Protein AF-A0A813LNH3-F1 (afdb_monomer)

Solvent-accessible surface area (backbone atoms only — not comparable to full-atom values): 14242 Å² total; per-residue (Å²): 128,56,81,47,71,41,70,44,79,49,72,53,50,70,28,54,19,60,65,43,55,64,86,45,55,93,76,47,66,46,52,70,44,72,44,100,43,76,93,40,34,38,32,28,58,31,80,59,92,86,53,62,75,86,61,50,21,37,84,95,58,36,65,72,43,57,71,68,48,51,72,63,52,46,51,40,28,44,55,35,72,68,46,65,75,38,45,47,67,23,64,50,76,78,38,84,87,67,64,58,32,30,30,33,37,52,48,78,81,52,60,60,78,27,35,51,30,43,39,37,42,64,75,43,70,77,38,85,68,41,52,62,52,52,51,51,52,25,59,75,38,69,28,44,75,38,42,30,69,56,42,40,55,49,38,70,68,37,44,52,59,63,69,31,72,64,49,50,47,54,49,51,48,49,36,51,72,70,46,74,59,52,71,71,89,49,58,90,66,34,11,71,80,68,74,84,35,48,33,36,73,53,58,47,99,85,68,44,64,51,57,30,28,34,68,22,50,72,71,73,69,51,74,42,100,57,48,76,66,66,53,61,91,22,32,45,94,64,30,24,91,84,39,72,53,42,69,51,84,129

Foldseek 3Di:
DPPQQDWDKDFDQLLQALQRQPVVCVVPRKDFDWPPQLQQKWKAQADCPPPDPVRIDRPVRCVSSVVPDDPVRNVSSVCQVVDQFANDGGDNVSDPPGHTMMMIGHGDDDLLPTTAEIEAEPVLVVVPCSVVVVVVVCVVSVHHYDYSVRSVVVRRPDGVCVCDPVVVVVVVVCCVVVCVVVQPPADPQAASLPPRAGFPAFADPVRHGGRHQAPCSVVVNDDDPCRNVQDNCQDDVQHDNVSPNDGDDD

Secondary structure (DSSP, 8-state):
--TTTSPEEEE--TT--TT--TT-GGG-S-EEEE-S-GGGEEEESS-GGG--GGG-B-GGG-HHHHTTS-HHHHHHHHHHHT--SS-PPP-TTS-TTPPP-EEEE-S---HHHHEEEEEE-GGGGSSTTHHHHHHHHHHHHT-EEEEHHHHHHHHHH--GGGSSHHHHHHHHHHHHHTTTTS---PPTTB-TTS-SSBPPSSB-TTSPBPSSSSHHHHHTS---TTTT---GGG-STTB-TTS--PBPP-

Organism: P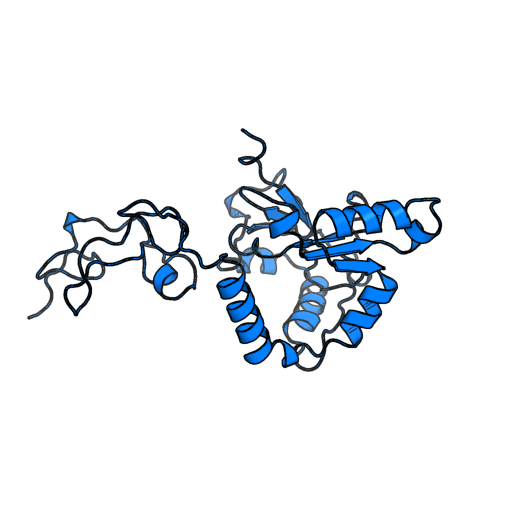olarella glacialis (NCBI:txid89957)

Mean predicted aligned error: 10.81 Å

Radius of gyration: 22.12 Å; Cα contacts (8 Å, |Δi|>4): 362; chains: 1; bounding box: 64×41×49 Å

Nearest PDB structures (foldseek):
  7dn8-assembly4_G  TM=6.823E-01  e=5.072E-05  Salmonella enterica subsp. enterica serovar Typhimurium str. LT2
  7dn9-assembly4_G  TM=6.818E-01  e=4.764E-05  Salmonella enterica subsp. enterica serovar Typhimurium str. LT2
  8y9b-assembly1_A  TM=6.181E-01  e=6.629E+00  synthetic construct

InterPro domains:
  IPR022074 Protein of unknown function DUF3626 [PF12294] (4-149)

pLDDT: mean 87.01, std 11.87, range [44.91, 98.19]

Sequence (250 aa):
AEPSEKCKYGVLNVMNDHRGVVKCKQYGESYLVVKDARLRCTFSPEDSANLKAERLAVLDFYAHVLNEYSDSELKETLKVAISKDAALLGDSASVGNMKYKETQIHGDVCFKTHVERLVAHTKHRETSGMEARLRALAAKHGWSFSWMDEEQERMKKEEMHKLGAEAWEERLARLQESGAGEACDVPEGFCKQGCSRRVAPGSTRRGRPFATCCRGCVMGFGHDLRCGQIDESKVGPGLCKNGCGKANAK

Structure (mmCIF, N/CA/C/O backbone):
data_AF-A0A813LNH3-F1
#
_entry.id   AF-A0A813LNH3-F1
#
loop_
_atom_site.group_PDB
_atom_site.id
_atom_site.type_symbol
_atom_site.label_atom_id
_atom_site.label_alt_id
_atom_site.label_comp_id
_atom_site.label_asym_id
_atom_site.label_entity_id
_atom_site.label_seq_id
_atom_site.pdbx_PDB_ins_code
_atom_site.Cartn_x
_atom_site.Cartn_y
_atom_site.Cartn_z
_atom_site.occupancy
_atom_site.B_iso_or_equiv
_atom_site.auth_seq_id
_atom_site.auth_comp_id
_atom_site.auth_asym_id
_atom_site.auth_atom_id
_atom_site.pdbx_PDB_model_num
ATOM 1 N N . ALA A 1 1 ? 6.256 -19.095 15.861 1.00 73.19 1 ALA A N 1
ATOM 2 C CA . ALA A 1 1 ? 5.409 -18.386 14.896 1.00 73.19 1 ALA A CA 1
ATOM 3 C C . ALA A 1 1 ? 5.643 -18.991 13.526 1.00 73.19 1 ALA A C 1
ATOM 5 O O . ALA A 1 1 ? 6.771 -18.915 13.028 1.00 73.19 1 ALA A O 1
ATOM 6 N N . GLU A 1 2 ? 4.614 -19.616 12.968 1.00 84.19 2 GLU A N 1
ATOM 7 C CA . GLU A 1 2 ? 4.600 -20.106 11.591 1.00 84.19 2 GLU A CA 1
ATOM 8 C C . GLU A 1 2 ? 4.815 -18.945 10.603 1.00 84.19 2 GLU A C 1
ATOM 10 O O . GLU A 1 2 ? 4.549 -17.784 10.937 1.00 84.19 2 GLU A O 1
ATOM 15 N N . PRO A 1 3 ? 5.299 -19.197 9.373 1.00 80.75 3 PRO A N 1
ATOM 16 C CA . PRO A 1 3 ? 5.473 -18.141 8.371 1.00 80.75 3 PRO A CA 1
ATOM 17 C C . PRO A 1 3 ? 4.198 -17.323 8.103 1.00 80.75 3 PRO A C 1
ATOM 19 O O . PRO A 1 3 ? 4.275 -16.129 7.808 1.00 80.75 3 PRO A O 1
ATOM 22 N N . SER A 1 4 ? 3.025 -17.945 8.229 1.00 82.25 4 SER A N 1
ATOM 23 C CA . SER A 1 4 ? 1.706 -17.309 8.122 1.00 82.25 4 SER A CA 1
ATOM 24 C C . SER A 1 4 ? 1.433 -16.309 9.253 1.00 82.25 4 SER A C 1
ATOM 26 O O . SER A 1 4 ? 0.882 -15.238 9.005 1.00 82.25 4 SER A O 1
ATOM 28 N N . GLU A 1 5 ? 1.899 -16.607 10.467 1.00 85.00 5 GLU A N 1
ATOM 29 C CA . GLU A 1 5 ? 1.711 -15.796 11.680 1.00 85.00 5 GLU A CA 1
ATOM 30 C C . GLU A 1 5 ? 2.672 -14.606 11.763 1.00 85.00 5 GLU A C 1
ATOM 32 O O . GLU A 1 5 ? 2.411 -13.631 12.467 1.00 85.00 5 GLU A O 1
ATOM 37 N N . LYS A 1 6 ? 3.801 -14.666 11.049 1.00 91.69 6 LYS A N 1
ATOM 38 C CA . LYS A 1 6 ? 4.758 -13.558 10.989 1.00 91.69 6 LYS A CA 1
ATOM 39 C C . LYS A 1 6 ? 4.236 -12.448 10.084 1.00 91.69 6 LYS A C 1
ATOM 41 O O . LYS A 1 6 ? 3.732 -12.714 8.991 1.00 91.69 6 LYS A O 1
ATOM 46 N N . CYS A 1 7 ? 4.419 -11.205 10.515 1.00 93.69 7 CYS A N 1
ATOM 47 C CA . CYS A 1 7 ? 4.145 -10.028 9.703 1.00 93.69 7 CYS A CA 1
ATOM 48 C C . CYS A 1 7 ? 5.076 -9.969 8.479 1.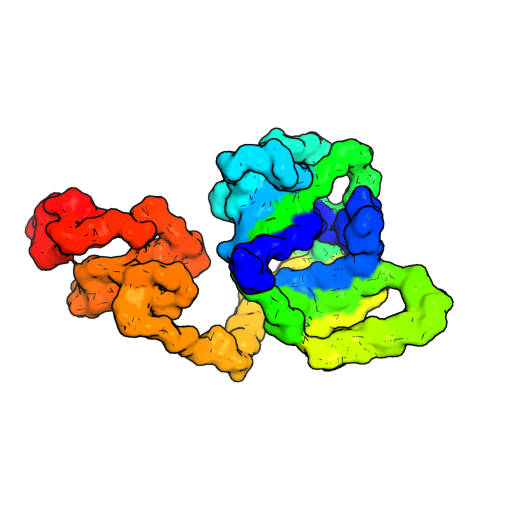00 93.69 7 CYS A C 1
ATOM 50 O O . CYS A 1 7 ? 6.242 -10.368 8.555 1.00 93.69 7 CYS A O 1
ATOM 52 N N . LYS A 1 8 ? 4.552 -9.491 7.344 1.00 95.62 8 LYS A N 1
ATOM 53 C CA . LYS A 1 8 ? 5.328 -9.243 6.123 1.00 95.62 8 LYS A CA 1
ATOM 54 C C . LYS A 1 8 ? 5.546 -7.742 6.021 1.00 95.62 8 LYS A C 1
ATOM 56 O O . LYS A 1 8 ? 4.584 -6.978 6.019 1.00 95.62 8 LYS A O 1
ATOM 61 N N . TYR A 1 9 ? 6.802 -7.341 5.929 1.00 95.69 9 TYR A N 1
ATOM 62 C CA . TYR A 1 9 ? 7.199 -5.942 5.945 1.00 95.69 9 TYR A CA 1
ATOM 63 C C . TYR A 1 9 ? 7.437 -5.435 4.529 1.00 95.69 9 TYR A C 1
ATOM 65 O O . TYR A 1 9 ? 7.944 -6.157 3.667 1.00 95.69 9 TYR A O 1
ATOM 73 N N . GLY A 1 10 ? 7.080 -4.181 4.298 1.00 95.38 10 GLY A N 1
ATOM 74 C CA . GLY A 1 10 ? 7.332 -3.481 3.053 1.00 95.38 10 GLY A CA 1
ATOM 75 C C . GLY A 1 10 ? 7.283 -1.977 3.253 1.00 95.38 10 GLY A C 1
ATOM 76 O O . GLY A 1 10 ? 7.081 -1.479 4.360 1.00 95.38 10 GLY A O 1
ATOM 77 N N . VAL A 1 11 ? 7.450 -1.245 2.159 1.00 95.94 11 VAL A N 1
ATOM 78 C CA . VAL A 1 11 ? 7.377 0.214 2.158 1.00 95.94 11 VAL A CA 1
ATOM 79 C C . VAL A 1 11 ? 6.142 0.657 1.383 1.00 95.94 11 VAL A C 1
ATOM 81 O O . VAL A 1 11 ? 5.909 0.206 0.262 1.00 95.94 11 VAL A O 1
ATOM 84 N N . LEU A 1 12 ? 5.360 1.557 1.975 1.00 95.50 12 LEU A N 1
ATOM 85 C CA . LEU A 1 12 ? 4.211 2.179 1.337 1.00 95.50 12 LEU A CA 1
ATOM 86 C C . LEU A 1 12 ? 4.668 3.259 0.354 1.00 95.50 12 LEU A C 1
ATOM 88 O O . LEU A 1 12 ? 5.268 4.260 0.748 1.00 95.50 12 LEU A O 1
ATOM 92 N N . ASN A 1 13 ? 4.308 3.105 -0.917 1.00 95.38 13 ASN A N 1
ATOM 93 C CA . ASN A 1 13 ? 4.486 4.147 -1.926 1.00 95.38 13 ASN A CA 1
ATOM 94 C C . ASN A 1 13 ? 3.376 5.211 -1.825 1.00 95.38 13 ASN A C 1
ATOM 96 O O . ASN A 1 13 ? 2.491 5.289 -2.674 1.00 95.38 13 ASN A O 1
ATOM 100 N N . VAL A 1 14 ? 3.407 6.018 -0.760 1.00 93.81 14 VAL A N 1
ATOM 101 C CA . VAL A 1 14 ? 2.375 7.037 -0.466 1.00 93.81 14 VAL A CA 1
ATOM 102 C C . VAL A 1 14 ? 2.262 8.135 -1.525 1.00 93.81 14 VAL A C 1
ATOM 104 O O . VAL A 1 14 ? 1.216 8.762 -1.643 1.00 93.81 14 VAL A O 1
ATOM 107 N N . MET A 1 15 ? 3.321 8.350 -2.305 1.00 93.94 15 MET A N 1
ATOM 108 C CA . MET A 1 15 ? 3.386 9.366 -3.359 1.00 93.94 15 MET A CA 1
ATOM 109 C C . MET A 1 15 ? 3.023 8.811 -4.738 1.00 93.94 15 MET A C 1
ATOM 111 O O . MET A 1 15 ? 3.115 9.542 -5.717 1.00 93.94 15 MET A O 1
ATOM 115 N N . ASN A 1 16 ? 2.642 7.531 -4.845 1.00 93.38 16 ASN A N 1
ATOM 116 C CA . ASN A 1 16 ? 2.322 6.903 -6.128 1.00 93.38 16 ASN A CA 1
ATOM 117 C C . ASN A 1 16 ? 3.391 7.193 -7.206 1.00 93.38 16 ASN A C 1
ATOM 119 O O . ASN A 1 16 ? 3.085 7.487 -8.360 1.00 93.38 16 ASN A O 1
ATOM 123 N N . ASP A 1 17 ? 4.663 7.197 -6.804 1.00 95.00 17 ASP A N 1
ATOM 124 C CA . ASP A 1 17 ? 5.776 7.438 -7.714 1.00 95.00 17 ASP A CA 1
ATOM 125 C C . ASP A 1 17 ? 6.002 6.153 -8.512 1.00 95.00 17 ASP A C 1
ATOM 127 O O . ASP A 1 17 ? 6.146 5.075 -7.934 1.00 95.00 17 ASP A O 1
ATOM 131 N N . HIS A 1 18 ? 6.033 6.247 -9.840 1.00 95.06 18 HIS A N 1
ATOM 132 C CA . HIS A 1 18 ? 6.277 5.108 -10.730 1.00 95.06 18 HIS A CA 1
ATOM 133 C C . HIS A 1 18 ? 7.571 4.340 -10.404 1.00 95.06 18 HIS A C 1
ATOM 135 O O . HIS A 1 18 ? 7.675 3.156 -10.730 1.00 95.06 18 HIS A O 1
ATOM 141 N N . ARG A 1 19 ? 8.539 4.980 -9.730 1.00 95.44 19 ARG A N 1
ATOM 142 C CA . ARG A 1 19 ? 9.802 4.367 -9.283 1.00 95.44 19 ARG A CA 1
ATOM 143 C C . ARG A 1 19 ? 9.696 3.639 -7.942 1.00 95.44 19 ARG A C 1
ATOM 145 O O . ARG A 1 19 ? 10.691 3.107 -7.456 1.00 95.44 19 ARG A O 1
ATOM 152 N N . GLY A 1 20 ? 8.520 3.634 -7.319 1.00 94.69 20 GLY A N 1
ATOM 153 C CA . GLY A 1 20 ? 8.357 3.233 -5.928 1.00 94.69 20 GLY A CA 1
ATOM 154 C C . GLY A 1 20 ? 8.905 4.301 -4.980 1.00 94.69 20 GLY A C 1
ATOM 155 O O . GLY A 1 20 ? 8.827 5.495 -5.251 1.00 94.69 20 GLY A O 1
ATOM 156 N N . VAL A 1 21 ? 9.485 3.881 -3.855 1.00 94.38 21 VAL A N 1
ATOM 157 C CA . VAL A 1 21 ? 10.058 4.807 -2.868 1.00 94.38 21 VAL A CA 1
ATOM 158 C C . VAL A 1 21 ? 11.564 4.916 -3.085 1.00 94.38 21 VAL A C 1
ATOM 160 O O . VAL A 1 21 ? 12.331 4.088 -2.598 1.00 94.38 21 VAL A O 1
ATOM 163 N N . VAL A 1 22 ? 12.008 5.953 -3.804 1.00 93.56 22 VAL A N 1
ATOM 164 C CA . VAL A 1 22 ? 13.400 6.095 -4.292 1.00 93.56 22 VAL A CA 1
ATOM 165 C C . VAL A 1 22 ? 14.452 6.059 -3.173 1.00 93.56 22 VAL A C 1
ATOM 167 O O . VAL A 1 22 ? 15.596 5.655 -3.392 1.00 93.56 22 VAL A O 1
ATOM 170 N N . LYS A 1 23 ? 14.083 6.462 -1.953 1.00 90.69 23 LYS A N 1
ATOM 171 C CA . LYS A 1 23 ? 14.970 6.455 -0.777 1.00 90.69 23 LYS A CA 1
ATOM 172 C C . LYS A 1 23 ? 15.167 5.062 -0.164 1.00 90.69 23 LYS A C 1
ATOM 174 O O . LYS A 1 23 ? 16.064 4.890 0.652 1.00 90.69 23 LYS A O 1
ATOM 179 N N . CYS A 1 24 ? 14.386 4.066 -0.576 1.00 91.44 24 CYS A N 1
ATOM 180 C CA . CYS A 1 24 ? 14.368 2.717 -0.005 1.00 91.44 24 CYS A CA 1
ATOM 181 C C . CYS A 1 24 ? 15.199 1.708 -0.801 1.00 91.44 24 CYS A C 1
ATOM 183 O O . CYS A 1 24 ? 14.816 0.546 -0.928 1.00 91.44 24 CYS A O 1
ATOM 185 N N . LYS A 1 25 ? 16.352 2.135 -1.328 1.00 89.12 25 LYS A N 1
ATOM 186 C CA . LYS A 1 25 ? 17.194 1.313 -2.215 1.00 89.12 25 LYS A CA 1
ATOM 187 C C . LYS A 1 25 ? 17.645 -0.008 -1.589 1.00 89.12 25 LYS A C 1
ATOM 189 O O . LYS A 1 25 ? 17.912 -0.954 -2.322 1.00 89.12 25 LYS A O 1
ATOM 194 N N . GLN A 1 26 ? 17.699 -0.096 -0.258 1.00 91.00 26 GLN A N 1
ATOM 195 C CA . GLN A 1 26 ? 18.023 -1.326 0.467 1.00 91.00 26 GLN A CA 1
ATOM 196 C C . GLN A 1 26 ? 17.035 -2.474 0.201 1.00 91.00 26 GLN A C 1
ATOM 198 O O . GLN A 1 26 ? 17.416 -3.634 0.313 1.00 91.00 26 GLN A O 1
ATOM 203 N N . TYR A 1 27 ? 15.793 -2.165 -0.187 1.00 91.31 27 TYR A N 1
ATOM 204 C CA . TYR A 1 27 ? 14.784 -3.160 -0.570 1.00 91.31 27 TYR A CA 1
ATOM 205 C C . TYR A 1 27 ? 14.828 -3.513 -2.067 1.00 91.31 27 TYR A C 1
ATOM 207 O O . TYR A 1 27 ? 14.138 -4.431 -2.507 1.00 91.31 27 TYR A O 1
ATOM 215 N N . GLY A 1 28 ? 15.655 -2.811 -2.845 1.00 94.12 28 GLY A N 1
ATOM 216 C CA . GLY A 1 28 ? 15.712 -2.902 -4.299 1.00 94.12 28 GLY A CA 1
ATOM 217 C C . GLY A 1 28 ? 14.932 -1.789 -5.001 1.00 94.12 28 GLY A C 1
ATOM 218 O O . GLY A 1 28 ? 14.296 -0.945 -4.380 1.00 94.12 28 GLY A O 1
ATOM 219 N N . GLU A 1 29 ? 15.027 -1.778 -6.330 1.00 94.75 29 GLU A N 1
ATOM 220 C CA . GLU A 1 29 ? 14.398 -0.763 -7.193 1.00 94.75 29 GLU A CA 1
ATOM 221 C C . GLU A 1 29 ? 13.153 -1.292 -7.918 1.00 94.75 29 GLU A C 1
ATOM 223 O O . GLU A 1 29 ? 12.433 -0.533 -8.550 1.00 94.75 29 GLU A O 1
ATOM 228 N N . SER A 1 30 ? 12.905 -2.600 -7.856 1.00 96.88 30 SER A N 1
ATOM 229 C CA . SER A 1 30 ? 11.682 -3.213 -8.382 1.00 96.88 30 SER A CA 1
ATOM 230 C C . SER A 1 30 ? 10.680 -3.386 -7.247 1.00 96.88 30 SER A C 1
ATOM 232 O O . SER A 1 30 ? 11.081 -3.588 -6.101 1.00 96.88 30 SER A O 1
ATOM 234 N N . TYR A 1 31 ? 9.386 -3.346 -7.550 1.00 97.56 31 TYR A N 1
ATOM 235 C CA . TYR A 1 31 ? 8.339 -3.466 -6.538 1.00 97.56 31 TYR A CA 1
ATOM 236 C C . TYR A 1 31 ? 7.141 -4.274 -7.036 1.00 97.56 31 TYR A C 1
ATOM 238 O O . TYR A 1 31 ? 6.971 -4.528 -8.230 1.00 97.56 31 TYR A O 1
ATOM 246 N N . LEU A 1 32 ? 6.310 -4.701 -6.087 1.00 97.50 32 LEU A N 1
ATOM 247 C CA . LEU A 1 32 ? 5.054 -5.392 -6.348 1.00 97.50 32 LEU A CA 1
ATOM 248 C C . LEU A 1 32 ? 3.881 -4.466 -6.035 1.00 97.50 32 LEU A C 1
ATOM 250 O O . LEU A 1 32 ? 3.891 -3.772 -5.017 1.00 97.50 32 LEU A O 1
ATOM 254 N N . VAL A 1 33 ? 2.847 -4.508 -6.870 1.00 96.38 33 VAL A N 1
ATOM 255 C CA . VAL A 1 33 ? 1.536 -3.942 -6.541 1.00 96.38 33 VAL A CA 1
ATOM 256 C C . VAL A 1 33 ? 0.713 -5.045 -5.889 1.00 96.38 33 VAL A C 1
ATOM 258 O O . VAL A 1 33 ? 0.448 -6.085 -6.500 1.00 96.38 33 VAL A O 1
ATOM 261 N N . VAL A 1 34 ? 0.345 -4.830 -4.628 1.00 95.50 34 VAL A N 1
ATOM 262 C CA . VAL A 1 34 ? -0.390 -5.798 -3.809 1.00 95.50 34 VAL A CA 1
ATOM 263 C C . VAL A 1 34 ? -1.850 -5.366 -3.695 1.00 95.50 34 VAL A C 1
ATOM 265 O O . VAL A 1 34 ? -2.140 -4.227 -3.331 1.00 95.50 34 VAL A O 1
ATOM 268 N N . LYS A 1 35 ? -2.772 -6.292 -3.961 1.00 93.06 35 LYS A N 1
ATOM 269 C CA . LYS A 1 35 ? -4.222 -6.129 -3.812 1.00 93.06 35 LYS A CA 1
ATOM 270 C C . LYS A 1 35 ? -4.760 -6.969 -2.655 1.00 93.06 35 LYS A C 1
ATOM 272 O O . LYS A 1 35 ? -4.102 -7.882 -2.163 1.00 93.06 35 LYS A O 1
ATOM 277 N N . ASP A 1 36 ? -5.956 -6.612 -2.193 1.00 89.69 36 ASP A N 1
ATOM 278 C CA . ASP A 1 36 ? -6.716 -7.340 -1.164 1.00 89.69 36 ASP A CA 1
ATOM 279 C C . ASP A 1 36 ? -5.940 -7.564 0.159 1.00 89.69 36 ASP A C 1
ATOM 281 O O . ASP A 1 36 ? -6.182 -8.491 0.935 1.00 89.69 36 ASP A O 1
ATOM 285 N N . ALA A 1 37 ? -4.996 -6.662 0.444 1.00 90.56 37 ALA A N 1
ATOM 286 C CA . ALA A 1 37 ? -4.230 -6.611 1.689 1.00 90.56 37 ALA A CA 1
ATOM 287 C C . ALA A 1 37 ? -4.613 -5.413 2.573 1.00 90.56 37 ALA A C 1
ATOM 289 O O . ALA A 1 37 ? -4.340 -5.429 3.766 1.00 90.56 37 ALA A O 1
ATOM 290 N N . ARG A 1 38 ? -5.297 -4.402 2.013 1.00 88.38 38 ARG A N 1
ATOM 291 C CA . ARG A 1 38 ? -5.574 -3.095 2.640 1.00 88.38 38 ARG A CA 1
ATOM 292 C C . ARG A 1 38 ? -6.079 -3.185 4.087 1.00 88.38 38 ARG A C 1
ATOM 294 O O . ARG A 1 38 ? -5.589 -2.464 4.947 1.00 88.38 38 ARG A O 1
ATOM 301 N N . LEU A 1 39 ? -7.058 -4.053 4.349 1.00 90.12 39 LEU A N 1
ATOM 302 C CA . LEU A 1 39 ? -7.692 -4.201 5.670 1.00 90.12 39 LEU A CA 1
ATOM 303 C C . LEU A 1 39 ? -6.882 -5.062 6.652 1.00 90.12 39 LEU A C 1
ATOM 305 O O . LEU A 1 39 ? -7.250 -5.183 7.815 1.00 90.12 39 LEU A O 1
ATOM 309 N N . ARG A 1 40 ? -5.786 -5.662 6.184 1.00 92.81 40 ARG A N 1
ATOM 310 C CA . ARG A 1 40 ? -4.843 -6.468 6.969 1.00 92.81 40 ARG A CA 1
ATOM 311 C C . ARG A 1 40 ? -3.509 -5.754 7.149 1.00 92.81 40 ARG A C 1
ATOM 313 O O . ARG A 1 40 ? -2.528 -6.401 7.503 1.00 92.81 40 ARG A O 1
ATOM 320 N N . CYS A 1 41 ? -3.458 -4.455 6.867 1.00 95.88 41 CYS A N 1
ATOM 321 C CA . CYS A 1 41 ? -2.246 -3.672 6.995 1.00 95.88 41 CYS A CA 1
ATOM 322 C C . CYS A 1 41 ? -2.242 -2.847 8.280 1.00 95.88 41 CYS A C 1
ATOM 324 O O . CYS A 1 41 ? -3.214 -2.149 8.579 1.00 95.88 41 CYS A O 1
ATOM 326 N N . THR A 1 42 ? -1.112 -2.871 8.982 1.00 97.19 42 THR A N 1
ATOM 327 C CA . THR A 1 42 ? -0.713 -1.786 9.883 1.00 97.19 42 THR A CA 1
ATOM 328 C C . THR A 1 42 ? 0.408 -0.977 9.250 1.00 97.19 42 THR A C 1
ATOM 330 O O . THR A 1 42 ? 1.057 -1.412 8.297 1.00 97.19 42 THR A O 1
ATOM 333 N N . PHE A 1 43 ? 0.614 0.231 9.752 1.00 97.62 43 PHE A N 1
ATOM 334 C CA . PHE A 1 43 ? 1.549 1.180 9.175 1.00 97.62 43 PHE A CA 1
ATOM 335 C C . PHE A 1 43 ? 2.289 1.936 10.260 1.00 97.62 43 PHE A C 1
ATOM 337 O O . PHE A 1 43 ? 1.731 2.199 11.327 1.00 97.62 43 PHE A O 1
ATOM 344 N N . SER A 1 44 ? 3.511 2.344 9.952 1.00 97.19 44 SER A N 1
ATOM 345 C CA . SER A 1 44 ? 4.294 3.236 10.797 1.00 97.19 44 SER A CA 1
ATOM 346 C C . SER A 1 44 ? 4.942 4.351 9.974 1.00 97.19 44 SER A C 1
ATOM 348 O O . SER A 1 44 ? 5.172 4.201 8.770 1.00 97.19 44 SER A O 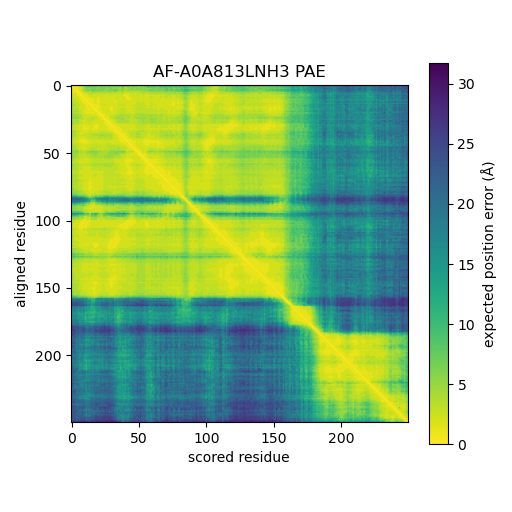1
ATOM 350 N N . PRO A 1 45 ? 5.239 5.494 10.612 1.00 94.88 45 PRO A N 1
ATOM 351 C CA . PRO A 1 45 ? 5.843 6.656 9.954 1.00 94.88 45 PRO A CA 1
ATOM 352 C C . PRO A 1 45 ? 7.314 6.426 9.562 1.00 94.88 45 PRO A C 1
ATOM 354 O O . PRO A 1 45 ? 7.891 7.246 8.842 1.00 94.88 45 PRO A O 1
ATOM 357 N N . GLU A 1 46 ? 7.904 5.340 10.064 1.00 93.56 46 GLU A N 1
ATOM 358 C CA . GLU A 1 46 ? 9.293 4.913 9.916 1.00 93.56 46 GLU A CA 1
ATOM 359 C C . GLU A 1 46 ? 9.429 3.406 10.208 1.00 93.56 46 GLU A C 1
ATOM 361 O O . GLU A 1 46 ? 8.420 2.720 10.405 1.00 93.56 46 GLU A O 1
ATOM 366 N N . ASP A 1 47 ? 10.670 2.914 10.259 1.00 93.38 47 ASP A N 1
ATOM 367 C CA . ASP A 1 47 ? 11.023 1.565 10.718 1.00 93.38 47 ASP A CA 1
ATOM 368 C C . ASP A 1 47 ? 10.375 1.245 12.072 1.00 93.38 47 ASP A C 1
ATOM 370 O O . ASP A 1 47 ? 10.588 1.955 13.061 1.00 93.38 47 ASP A O 1
ATOM 374 N N . SER A 1 48 ? 9.593 0.170 12.126 1.00 94.06 48 SER A N 1
ATOM 375 C CA . SER A 1 48 ? 8.877 -0.210 13.343 1.00 94.06 48 SER A CA 1
ATOM 376 C C . SER A 1 48 ? 9.717 -0.957 14.376 1.00 94.06 48 SER A C 1
ATOM 378 O O . SER A 1 48 ? 9.235 -1.137 15.496 1.00 94.06 48 SER A O 1
ATOM 380 N N . ALA A 1 49 ? 10.956 -1.357 14.059 1.00 92.25 49 ALA A N 1
ATOM 381 C CA . ALA A 1 49 ? 11.768 -2.224 14.920 1.00 92.25 49 ALA A CA 1
ATOM 382 C C . ALA A 1 49 ? 11.925 -1.715 16.367 1.00 92.25 49 ALA A C 1
ATOM 384 O O . ALA A 1 49 ? 12.009 -2.516 17.295 1.00 92.25 49 ALA A O 1
ATOM 385 N N . ASN A 1 50 ? 11.929 -0.392 16.568 1.00 89.19 50 ASN A N 1
ATOM 386 C CA . ASN A 1 50 ? 12.059 0.249 17.883 1.00 89.19 50 ASN A CA 1
ATOM 387 C C . ASN A 1 50 ? 10.834 1.093 18.276 1.00 89.19 50 ASN A C 1
ATOM 389 O O . ASN A 1 50 ? 10.899 1.901 19.207 1.00 89.19 50 ASN A O 1
ATOM 393 N N . LEU A 1 51 ? 9.717 0.945 17.561 1.00 92.00 51 LEU A N 1
ATOM 394 C CA . LEU A 1 51 ? 8.499 1.693 17.842 1.00 92.00 51 LEU A CA 1
ATOM 395 C C . LEU A 1 51 ? 7.627 0.971 18.861 1.00 92.00 51 LEU A C 1
ATOM 397 O O . LEU A 1 51 ? 7.476 -0.248 18.850 1.00 92.00 51 LEU A O 1
ATOM 401 N N . LYS A 1 52 ? 6.982 1.755 19.725 1.00 93.31 52 LYS A N 1
ATOM 402 C CA . LYS A 1 52 ? 5.914 1.235 20.576 1.00 93.31 52 LYS A CA 1
ATOM 403 C C . LYS A 1 52 ? 4.702 0.877 19.724 1.00 93.31 52 LYS A C 1
ATOM 405 O O . LYS A 1 52 ? 4.392 1.581 18.762 1.00 93.31 52 LYS A O 1
ATOM 410 N N . ALA A 1 53 ? 3.977 -0.162 20.130 1.00 91.19 53 ALA A N 1
ATOM 411 C CA . ALA A 1 53 ? 2.785 -0.626 19.426 1.00 91.19 53 ALA A CA 1
ATOM 412 C C . ALA A 1 53 ? 1.721 0.475 19.259 1.00 91.19 53 ALA A C 1
ATOM 414 O O . ALA A 1 53 ? 1.043 0.501 18.237 1.00 91.19 53 ALA A O 1
ATOM 415 N N . GLU A 1 54 ? 1.621 1.429 20.197 1.00 92.50 54 GLU A N 1
ATOM 416 C CA . GLU A 1 54 ? 0.671 2.551 20.102 1.00 92.50 54 GLU A CA 1
ATOM 417 C C . GLU A 1 54 ? 0.947 3.496 18.921 1.00 92.50 54 GLU A C 1
ATOM 419 O O . GLU A 1 54 ? 0.084 4.289 18.554 1.00 92.50 54 GLU A O 1
ATOM 424 N N . ARG A 1 55 ? 2.146 3.437 18.326 1.00 94.56 55 ARG A N 1
ATOM 425 C CA . ARG A 1 55 ? 2.505 4.249 17.156 1.00 94.56 55 ARG A CA 1
ATOM 426 C C . ARG A 1 55 ? 2.115 3.607 15.833 1.00 94.56 55 ARG A C 1
ATOM 428 O O . ARG A 1 55 ? 2.159 4.280 14.806 1.00 94.56 55 ARG A O 1
ATOM 435 N N . LEU A 1 56 ? 1.722 2.336 15.838 1.00 96.38 56 LEU A N 1
ATOM 436 C CA . LEU A 1 56 ? 1.197 1.689 14.645 1.00 96.38 56 LEU A CA 1
ATOM 437 C C . LEU A 1 56 ? -0.201 2.234 14.338 1.00 96.38 56 LEU A C 1
ATOM 439 O O . LEU A 1 56 ? -1.008 2.472 15.234 1.00 96.38 56 LEU A O 1
ATOM 443 N N . ALA A 1 57 ? -0.491 2.431 13.060 1.00 96.88 57 ALA A N 1
ATOM 444 C CA . ALA A 1 57 ? -1.806 2.814 12.575 1.00 96.88 57 ALA A CA 1
ATOM 445 C C . ALA A 1 57 ? -2.444 1.701 11.756 1.00 96.88 57 ALA A C 1
ATOM 447 O O . ALA A 1 57 ? -1.763 0.927 11.088 1.00 96.88 57 ALA A O 1
ATOM 448 N N . VAL A 1 58 ? -3.770 1.706 11.727 1.00 95.75 58 VAL A N 1
ATOM 449 C CA . VAL A 1 58 ? -4.566 1.158 10.623 1.00 95.75 58 VAL A CA 1
ATOM 450 C C . VAL A 1 58 ? -5.151 2.329 9.836 1.00 95.75 58 VAL A C 1
ATOM 452 O O . VAL A 1 58 ? -5.146 3.458 10.321 1.00 95.75 58 VAL A O 1
ATOM 455 N N . LEU A 1 59 ? -5.675 2.093 8.633 1.00 90.00 59 LEU A N 1
ATOM 456 C CA . LEU A 1 59 ? -6.159 3.187 7.775 1.00 90.00 59 LEU A CA 1
ATOM 457 C C . LEU A 1 59 ? -7.269 4.033 8.409 1.00 90.00 59 LEU A C 1
ATOM 459 O O . LEU A 1 59 ? -7.295 5.241 8.200 1.00 90.00 59 LEU A O 1
ATOM 463 N N . ASP A 1 60 ? -8.139 3.424 9.215 1.00 90.44 60 ASP A N 1
ATOM 464 C CA . ASP A 1 60 ? -9.226 4.138 9.898 1.00 90.44 60 ASP A CA 1
ATOM 465 C C . ASP A 1 60 ? -8.716 5.048 11.031 1.00 90.44 60 ASP A C 1
ATOM 467 O O . ASP A 1 60 ? -9.389 5.996 11.429 1.00 90.44 60 ASP A O 1
ATOM 471 N N . PHE A 1 61 ? -7.504 4.787 11.533 1.00 94.31 61 PHE A N 1
ATOM 472 C CA . PHE A 1 61 ? -6.870 5.496 12.645 1.00 94.31 61 PHE A CA 1
ATOM 473 C C . PHE A 1 61 ? -5.439 5.898 12.268 1.00 94.31 61 PHE A C 1
ATOM 475 O O . PHE A 1 61 ? -4.480 5.548 12.948 1.00 94.31 61 PHE A O 1
ATOM 482 N N . TYR A 1 62 ? -5.299 6.598 11.140 1.00 95.19 62 TYR A N 1
ATOM 483 C CA . TYR A 1 62 ? -4.003 6.931 10.532 1.00 95.19 62 TYR A CA 1
ATOM 484 C C . TYR A 1 62 ? -3.501 8.350 10.855 1.00 95.19 62 TYR A C 1
ATOM 486 O O . TYR A 1 62 ? -2.383 8.724 10.506 1.00 95.19 62 TYR A O 1
ATOM 494 N N . ALA A 1 63 ? -4.318 9.162 11.530 1.00 96.00 63 ALA A N 1
ATOM 495 C CA . ALA A 1 63 ? -4.050 10.584 11.739 1.00 96.00 63 ALA A CA 1
ATOM 496 C C . ALA A 1 63 ? -2.719 10.857 12.461 1.00 96.00 63 ALA A C 1
ATOM 498 O O . ALA A 1 63 ? -1.993 11.771 12.078 1.00 96.00 63 ALA A O 1
ATOM 499 N N . HIS A 1 64 ? -2.360 10.053 13.469 1.00 95.44 64 HIS A N 1
ATOM 500 C CA . HIS A 1 64 ? -1.099 10.236 14.192 1.00 95.44 64 HIS A CA 1
ATOM 501 C C . HIS A 1 64 ? 0.124 9.946 13.325 1.00 95.44 64 HIS A C 1
ATOM 503 O O . HIS A 1 64 ? 1.128 10.625 13.482 1.00 95.44 64 HIS A O 1
ATOM 509 N N . VAL A 1 65 ? 0.029 9.011 12.377 1.00 96.00 65 VAL A N 1
ATOM 510 C CA . VAL A 1 65 ? 1.111 8.741 11.421 1.00 96.00 65 VAL A CA 1
ATOM 511 C C . VAL A 1 65 ? 1.277 9.909 10.450 1.00 96.00 65 VAL A C 1
ATOM 513 O O . VAL A 1 65 ? 2.408 10.296 10.169 1.00 96.00 65 VAL A O 1
ATOM 516 N N . LEU A 1 66 ? 0.181 10.530 9.993 1.00 95.38 66 LEU A N 1
ATOM 517 C CA . LEU A 1 66 ? 0.244 11.731 9.140 1.00 95.38 66 LEU A CA 1
ATOM 518 C C . LEU A 1 66 ? 0.841 12.938 9.858 1.00 95.38 66 LEU A C 1
ATOM 520 O O . LEU A 1 66 ? 1.558 13.708 9.229 1.00 95.38 66 LEU A O 1
ATOM 524 N N . ASN A 1 67 ? 0.595 13.090 11.160 1.00 95.81 67 ASN A N 1
ATOM 525 C CA . ASN A 1 67 ? 1.182 14.177 11.951 1.00 95.81 67 ASN A CA 1
ATOM 526 C C . ASN A 1 67 ? 2.717 14.128 12.015 1.00 95.81 67 ASN A C 1
ATOM 528 O O . ASN A 1 67 ? 3.343 15.101 12.422 1.00 95.81 67 ASN A O 1
ATOM 532 N N . GLU A 1 68 ? 3.326 13.007 11.636 1.00 94.94 68 GLU A N 1
ATOM 533 C CA . GLU A 1 68 ? 4.779 12.841 11.610 1.00 94.94 68 GLU A CA 1
ATOM 534 C C . GLU A 1 68 ? 5.401 13.054 10.238 1.00 94.94 68 GLU A C 1
ATOM 536 O O . GLU A 1 68 ? 6.620 12.957 10.078 1.00 94.94 68 GLU A O 1
ATOM 541 N N . TYR A 1 69 ? 4.578 13.304 9.228 1.00 94.81 69 TYR A N 1
ATOM 542 C CA . TYR A 1 69 ? 5.076 13.665 7.919 1.00 94.81 69 TYR A CA 1
ATOM 543 C C . TYR A 1 69 ? 5.532 15.119 7.983 1.00 94.81 69 TYR A C 1
ATOM 545 O O . TYR A 1 69 ? 4.833 15.995 8.488 1.00 94.81 69 TYR A O 1
ATOM 553 N N . SER A 1 70 ? 6.705 15.386 7.428 1.00 94.56 70 SER A N 1
ATOM 554 C CA . SER A 1 70 ? 7.136 16.741 7.115 1.00 94.56 70 SER A CA 1
ATOM 555 C C . SER A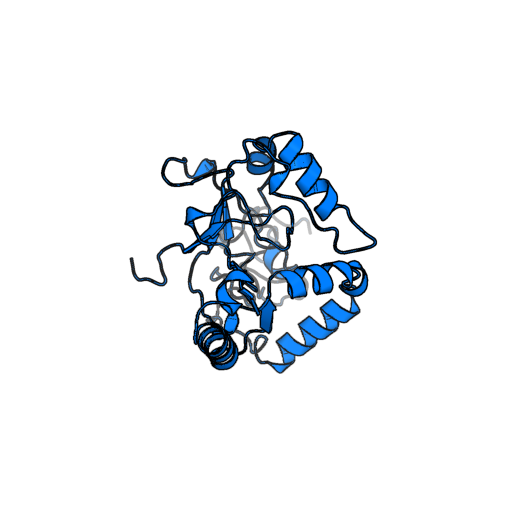 1 70 ? 6.163 17.417 6.150 1.00 94.56 70 SER A C 1
ATOM 557 O O . SER A 1 70 ? 5.499 16.763 5.341 1.00 94.56 70 SER A O 1
ATOM 559 N N . ASP A 1 71 ? 6.157 18.748 6.146 1.00 95.12 71 ASP A N 1
ATOM 560 C CA . ASP A 1 71 ? 5.358 19.534 5.203 1.00 95.12 71 ASP A CA 1
ATOM 561 C C . ASP A 1 71 ? 5.614 19.140 3.742 1.00 95.12 71 ASP A C 1
ATOM 563 O O . ASP A 1 71 ? 4.686 19.126 2.937 1.00 95.12 71 ASP A O 1
ATOM 567 N N . SER A 1 72 ? 6.858 18.804 3.382 1.00 94.56 72 SER A N 1
ATOM 568 C CA . SER A 1 72 ? 7.193 18.311 2.040 1.00 94.56 72 SER A CA 1
ATOM 569 C C . SER A 1 72 ? 6.569 16.947 1.738 1.00 94.56 72 SER A C 1
ATOM 571 O O . SER A 1 72 ? 6.024 16.764 0.652 1.00 94.56 72 SER A O 1
ATOM 573 N N . GLU A 1 73 ? 6.602 16.008 2.691 1.00 94.12 73 GLU A N 1
ATOM 574 C CA . GLU A 1 73 ? 5.968 14.691 2.535 1.00 94.12 73 GLU A CA 1
ATOM 575 C C . GLU A 1 73 ? 4.452 14.827 2.392 1.00 94.12 73 GLU A C 1
ATOM 577 O O . GLU A 1 73 ? 3.859 14.209 1.504 1.00 94.12 73 GLU A O 1
ATOM 582 N N . LEU A 1 74 ? 3.827 15.649 3.243 1.00 94.38 74 LEU A N 1
ATOM 583 C CA . LEU A 1 74 ? 2.387 15.898 3.201 1.00 94.38 74 LEU A CA 1
ATOM 584 C C . LEU A 1 74 ? 1.975 16.571 1.900 1.00 94.38 74 LEU A C 1
ATOM 586 O O . LEU A 1 74 ? 1.007 16.129 1.291 1.00 94.38 74 LEU A O 1
ATOM 590 N N . LYS A 1 75 ? 2.701 17.598 1.445 1.00 93.94 75 LYS A N 1
ATOM 591 C CA . LYS A 1 75 ? 2.399 18.282 0.179 1.00 93.94 75 LYS A CA 1
ATOM 592 C C . LYS A 1 75 ? 2.417 17.313 -0.999 1.00 93.94 75 LYS A C 1
ATOM 594 O O . LYS A 1 75 ? 1.452 17.294 -1.759 1.00 93.94 75 LYS A O 1
ATOM 599 N N . GLU A 1 76 ? 3.451 16.482 -1.120 1.00 93.69 76 GLU A N 1
ATOM 600 C CA . GLU A 1 76 ? 3.548 15.542 -2.242 1.00 93.69 76 GLU A CA 1
ATOM 601 C C . GLU A 1 76 ? 2.518 14.407 -2.141 1.00 93.69 76 GLU A C 1
ATOM 603 O O . GLU A 1 76 ? 1.912 14.024 -3.138 1.00 93.69 76 GLU A O 1
ATOM 608 N N . THR A 1 77 ? 2.237 13.922 -0.928 1.00 92.69 77 THR A N 1
ATOM 609 C CA . THR A 1 77 ? 1.181 12.921 -0.696 1.00 92.69 77 THR A CA 1
ATOM 610 C C . THR A 1 77 ? -0.204 13.488 -1.023 1.00 92.69 77 THR A C 1
ATOM 612 O O . THR A 1 77 ? -1.006 12.837 -1.693 1.00 92.69 77 THR A O 1
ATOM 615 N N . LEU A 1 78 ? -0.497 14.719 -0.592 1.00 92.44 78 LEU A N 1
ATOM 616 C CA . LEU A 1 78 ? -1.772 15.386 -0.857 1.00 92.44 78 LEU A CA 1
ATOM 617 C C . LEU A 1 78 ? -1.968 15.643 -2.345 1.00 92.44 78 LEU A C 1
ATOM 619 O O . LEU A 1 78 ? -3.060 15.405 -2.843 1.00 92.44 78 LEU A O 1
ATOM 623 N N . LYS A 1 79 ? -0.923 16.069 -3.058 1.00 90.19 79 LYS A N 1
ATOM 624 C CA . LYS A 1 79 ? -0.939 16.288 -4.513 1.00 90.19 79 LYS A CA 1
ATOM 625 C C . LYS A 1 79 ? -1.461 15.061 -5.269 1.00 90.19 79 LYS A C 1
ATOM 627 O O . LYS A 1 79 ? -2.251 15.204 -6.196 1.00 90.19 79 LYS A O 1
ATOM 632 N N . VAL A 1 80 ? -1.064 13.866 -4.834 1.00 89.44 80 VAL A N 1
ATOM 633 C CA . VAL A 1 80 ? -1.525 12.584 -5.384 1.00 89.44 80 VAL A CA 1
ATOM 634 C C . VAL A 1 80 ? -2.945 12.268 -4.913 1.00 89.44 80 VAL A C 1
ATOM 636 O O . VAL A 1 80 ? -3.793 11.896 -5.718 1.00 89.44 80 VAL A O 1
ATOM 639 N N . ALA A 1 81 ? -3.228 12.451 -3.620 1.00 88.00 81 ALA A N 1
ATOM 640 C CA . ALA A 1 81 ? -4.511 12.094 -3.014 1.00 88.00 81 ALA A CA 1
ATOM 641 C C . ALA A 1 81 ? -5.697 12.955 -3.488 1.00 88.00 81 ALA A C 1
ATOM 643 O O . ALA A 1 81 ? -6.824 12.465 -3.539 1.00 88.00 81 ALA A O 1
ATOM 644 N N . ILE A 1 82 ? -5.464 14.234 -3.804 1.00 85.88 82 ILE A N 1
ATOM 645 C CA . ILE A 1 82 ? -6.513 15.175 -4.226 1.00 85.88 82 ILE A CA 1
ATOM 646 C C . ILE A 1 82 ? -6.679 15.256 -5.746 1.00 85.88 82 ILE A C 1
ATOM 648 O O . ILE A 1 82 ? -7.601 15.933 -6.204 1.00 85.88 82 ILE A O 1
ATOM 652 N N . SER A 1 83 ? -5.790 14.631 -6.525 1.00 78.31 83 SER A N 1
ATOM 653 C CA . SER A 1 83 ? -5.832 14.715 -7.985 1.00 78.31 83 SER A CA 1
ATOM 654 C C . SER A 1 83 ? -7.101 14.050 -8.518 1.00 78.31 83 SER A C 1
ATOM 656 O O . SER A 1 83 ? -7.334 12.865 -8.285 1.00 78.31 83 SER A O 1
ATOM 658 N N . LYS A 1 84 ? -7.938 14.824 -9.217 1.00 68.12 84 LYS A N 1
ATOM 659 C CA . LYS A 1 84 ? -9.229 14.357 -9.755 1.00 68.12 84 LYS A CA 1
ATOM 660 C C . LYS A 1 84 ? -9.156 13.949 -11.227 1.00 68.12 84 LYS A C 1
ATOM 662 O O . LYS A 1 84 ? -9.922 13.087 -11.647 1.00 68.12 84 LYS A O 1
ATOM 667 N N . ASP A 1 85 ? -8.229 14.539 -11.979 1.00 57.47 85 ASP A N 1
ATOM 668 C CA . ASP A 1 85 ? -8.283 14.541 -13.446 1.00 57.47 85 ASP A CA 1
ATOM 669 C C . ASP A 1 85 ? -7.317 13.531 -14.093 1.00 57.47 85 ASP A C 1
ATOM 671 O O . ASP A 1 85 ? -7.596 13.004 -15.165 1.00 57.47 85 ASP A O 1
ATOM 675 N N . ALA A 1 86 ? -6.209 13.190 -13.428 1.00 61.03 86 ALA A N 1
ATOM 676 C CA . ALA A 1 86 ? -5.240 12.193 -13.893 1.00 61.03 86 ALA A CA 1
ATOM 677 C C . ALA A 1 86 ? -4.544 11.512 -12.708 1.00 61.03 86 ALA A C 1
ATOM 679 O O . ALA A 1 86 ? -4.454 12.108 -11.626 1.00 61.03 86 ALA A O 1
ATOM 680 N N . ALA A 1 87 ? -4.021 10.293 -12.917 1.00 64.12 87 ALA A N 1
ATOM 681 C CA . ALA A 1 87 ? -3.074 9.663 -11.997 1.00 64.12 87 ALA A CA 1
ATOM 682 C C . ALA A 1 87 ? -1.801 10.509 -11.941 1.00 64.12 87 ALA A C 1
ATOM 684 O O . ALA A 1 87 ? -0.832 10.328 -12.679 1.00 64.12 87 ALA A O 1
ATOM 685 N N . LEU A 1 88 ? -1.848 11.506 -11.068 1.00 78.44 88 LEU A N 1
ATOM 686 C CA . LEU A 1 88 ? -0.747 12.405 -10.860 1.00 78.44 88 LEU A CA 1
ATOM 687 C C . LEU A 1 88 ? 0.358 11.613 -10.170 1.00 78.44 88 LEU A C 1
ATOM 689 O O . LEU A 1 88 ? 0.175 11.049 -9.090 1.00 78.44 88 LEU A O 1
ATOM 693 N N . LEU A 1 89 ? 1.503 11.563 -10.836 1.00 84.50 89 LEU A N 1
ATOM 694 C CA . LEU A 1 89 ? 2.705 10.967 -10.289 1.00 84.50 89 LEU A CA 1
ATOM 695 C C . LEU A 1 89 ? 3.297 11.922 -9.260 1.00 84.50 89 LEU A C 1
ATOM 697 O O . LEU A 1 89 ? 3.592 13.086 -9.567 1.00 84.50 89 LEU A O 1
ATOM 701 N N . GLY A 1 90 ? 3.464 11.425 -8.040 1.00 90.00 90 GLY A N 1
ATOM 702 C CA . GLY A 1 90 ? 4.305 12.095 -7.069 1.00 90.00 90 GLY A CA 1
ATOM 703 C C . GLY A 1 90 ? 5.785 11.887 -7.385 1.00 90.00 90 GLY A C 1
ATOM 704 O O . GLY A 1 90 ? 6.162 11.017 -8.177 1.00 90.00 90 GLY A O 1
ATOM 705 N N . ASP A 1 91 ? 6.633 12.689 -6.753 1.00 92.62 91 ASP A N 1
ATOM 706 C CA . ASP A 1 91 ? 8.087 12.575 -6.843 1.00 92.62 91 ASP A CA 1
ATOM 707 C C . ASP A 1 91 ? 8.709 12.325 -5.467 1.00 92.62 91 ASP A C 1
ATOM 709 O O . ASP A 1 91 ? 9.000 13.252 -4.706 1.00 92.62 91 ASP A O 1
ATOM 713 N N . SER A 1 92 ? 8.990 11.057 -5.168 1.00 91.75 92 SER A N 1
ATOM 714 C CA . SER A 1 92 ? 9.619 10.661 -3.904 1.00 91.75 92 SER A CA 1
ATOM 715 C C . SER A 1 92 ? 11.075 11.119 -3.757 1.00 91.75 92 SER A C 1
ATOM 717 O O . SER A 1 92 ? 11.613 11.114 -2.647 1.00 91.75 92 SER A O 1
ATOM 719 N N . ALA A 1 93 ? 11.731 11.545 -4.843 1.00 92.12 93 ALA A N 1
ATOM 720 C CA . ALA A 1 93 ? 13.089 12.081 -4.792 1.00 92.12 93 ALA A CA 1
ATOM 721 C C . ALA A 1 93 ? 13.128 13.541 -4.307 1.00 92.12 93 ALA A C 1
ATOM 723 O O . ALA A 1 93 ? 14.138 13.959 -3.737 1.00 92.12 93 ALA A O 1
ATOM 724 N N . SER A 1 94 ? 12.031 14.287 -4.487 1.00 89.62 94 SER A N 1
ATOM 725 C CA . SER A 1 94 ? 11.900 15.693 -4.075 1.00 89.62 94 SER A CA 1
ATOM 726 C C . SER A 1 94 ? 11.879 15.888 -2.553 1.00 89.62 94 SER A C 1
ATOM 728 O O . SER A 1 94 ? 12.144 16.980 -2.047 1.00 89.62 94 SER A O 1
ATOM 730 N N . VAL A 1 95 ? 11.616 14.817 -1.801 1.00 87.12 95 VAL A N 1
ATOM 731 C CA . VAL A 1 95 ? 11.535 14.845 -0.344 1.00 87.12 95 VAL A CA 1
ATOM 732 C C . VAL A 1 95 ? 12.893 14.467 0.253 1.00 87.12 95 VAL A C 1
ATOM 734 O O . VAL A 1 95 ? 13.292 13.301 0.288 1.00 87.12 95 VAL A O 1
ATOM 737 N N . GLY A 1 96 ? 13.634 15.484 0.706 1.00 80.81 96 GLY A N 1
ATOM 738 C CA . GLY A 1 96 ? 15.046 15.370 1.093 1.00 80.81 96 GLY A CA 1
ATOM 739 C C . GLY A 1 96 ? 15.331 14.302 2.155 1.00 80.81 96 GLY A C 1
ATOM 740 O O . GLY A 1 96 ? 15.991 13.300 1.857 1.00 80.81 96 GLY A O 1
ATOM 741 N N . ASN A 1 97 ? 14.805 14.507 3.366 1.00 82.75 97 ASN A N 1
ATOM 742 C CA . ASN A 1 97 ? 15.020 13.656 4.546 1.00 82.75 97 ASN A CA 1
ATOM 743 C C . ASN A 1 97 ? 13.790 12.791 4.861 1.00 82.75 97 ASN A C 1
ATOM 745 O O . ASN A 1 97 ? 13.372 12.680 6.012 1.00 82.75 97 ASN A O 1
ATOM 749 N N . MET A 1 98 ? 13.179 12.215 3.826 1.00 85.00 98 MET A N 1
ATOM 750 C CA . MET A 1 98 ? 12.008 11.359 3.992 1.00 85.00 98 MET A CA 1
ATOM 751 C C . MET A 1 98 ? 12.361 10.096 4.779 1.00 85.00 98 MET A C 1
ATOM 753 O O . MET A 1 98 ? 13.257 9.344 4.382 1.00 85.00 98 MET A O 1
ATOM 757 N N . LYS A 1 99 ? 11.605 9.817 5.842 1.00 90.50 99 LYS A N 1
ATOM 758 C CA . LYS A 1 99 ? 11.586 8.482 6.448 1.00 90.50 99 LYS A CA 1
ATOM 759 C C . LYS A 1 99 ? 10.621 7.608 5.662 1.00 90.50 99 LYS A C 1
ATOM 761 O O . LYS A 1 99 ? 9.528 8.049 5.308 1.00 90.50 99 LYS A O 1
ATOM 766 N N . TYR A 1 100 ? 11.016 6.374 5.378 1.00 91.62 100 TYR A N 1
ATOM 767 C CA . TYR A 1 100 ? 10.141 5.469 4.647 1.00 91.62 100 TYR A CA 1
ATOM 768 C C . TYR A 1 100 ? 8.928 5.092 5.489 1.00 91.62 100 TYR A C 1
ATOM 770 O O . TYR A 1 100 ? 9.047 4.869 6.687 1.00 91.62 100 TYR A O 1
ATOM 778 N N . LYS A 1 101 ? 7.758 5.022 4.860 1.00 95.19 101 LYS A N 1
ATOM 779 C CA . LYS A 1 101 ? 6.513 4.676 5.547 1.00 95.19 101 LYS A CA 1
ATOM 780 C C . LYS A 1 101 ? 6.359 3.173 5.487 1.00 95.19 101 LYS A C 1
ATOM 782 O O . LYS A 1 101 ? 6.167 2.613 4.410 1.00 95.19 101 LYS A O 1
ATOM 787 N N . GLU A 1 102 ? 6.540 2.505 6.611 1.00 96.31 102 GLU A N 1
ATOM 788 C CA . GLU A 1 102 ? 6.490 1.052 6.643 1.00 96.31 102 GLU A CA 1
ATOM 789 C C . GLU A 1 102 ? 5.039 0.572 6.547 1.00 96.31 102 GLU A C 1
ATOM 791 O O . GLU A 1 102 ? 4.114 1.171 7.099 1.00 96.31 102 GLU A O 1
ATOM 796 N N . THR A 1 103 ? 4.847 -0.526 5.823 1.00 96.62 103 THR A N 1
ATOM 797 C CA . THR A 1 103 ? 3.611 -1.303 5.810 1.00 96.62 103 THR A CA 1
ATOM 798 C C . THR A 1 103 ? 3.886 -2.697 6.333 1.00 96.62 103 THR A C 1
ATOM 800 O O . THR A 1 103 ? 4.846 -3.356 5.938 1.00 96.62 103 THR A O 1
ATOM 803 N N . GLN A 1 104 ? 2.982 -3.153 7.181 1.00 97.12 104 GLN A N 1
ATOM 804 C CA . GLN A 1 104 ? 2.985 -4.448 7.828 1.00 97.12 104 GLN A CA 1
ATOM 805 C C . GLN A 1 104 ? 1.747 -5.213 7.381 1.00 97.12 104 GLN A C 1
ATOM 807 O O . GLN A 1 104 ? 0.637 -4.818 7.721 1.00 97.12 104 GLN A O 1
ATOM 812 N N . ILE A 1 105 ? 1.920 -6.289 6.616 1.00 96.44 105 ILE A N 1
ATOM 813 C CA . ILE A 1 105 ? 0.821 -7.132 6.137 1.00 96.44 105 ILE A CA 1
ATOM 814 C C . ILE A 1 105 ? 0.681 -8.340 7.064 1.00 96.44 105 ILE A C 1
ATOM 816 O O . ILE A 1 105 ? 1.597 -9.160 7.188 1.00 96.44 105 ILE A O 1
ATOM 820 N N . HIS A 1 106 ? -0.492 -8.461 7.682 1.00 94.56 106 HIS A N 1
ATOM 821 C CA . HIS A 1 106 ? -0.823 -9.529 8.623 1.00 94.56 106 HIS A CA 1
ATOM 822 C C . HIS A 1 106 ? -1.485 -10.723 7.933 1.00 94.56 106 HIS A C 1
ATOM 824 O O . HIS A 1 106 ? -2.320 -10.564 7.035 1.00 94.56 106 HIS A O 1
ATOM 830 N N . GLY A 1 107 ? -1.146 -11.929 8.388 1.00 92.00 107 GLY A N 1
ATOM 831 C CA . GLY A 1 107 ? -1.658 -13.186 7.842 1.00 92.00 107 GLY A CA 1
ATOM 832 C C . GLY A 1 107 ? -1.007 -13.577 6.515 1.00 92.00 107 GLY A C 1
ATOM 833 O O . GLY A 1 107 ? 0.115 -13.171 6.198 1.00 92.00 107 GLY A O 1
ATOM 834 N N . ASP A 1 108 ? -1.703 -14.392 5.729 1.00 90.69 108 ASP A N 1
ATOM 835 C CA . ASP A 1 108 ? -1.126 -14.992 4.530 1.00 90.69 108 ASP A CA 1
ATOM 836 C C . ASP A 1 108 ? -1.001 -14.025 3.352 1.00 90.69 108 ASP A C 1
ATOM 838 O O . ASP A 1 108 ? -1.856 -13.172 3.089 1.00 90.69 108 ASP A O 1
ATOM 842 N N . VAL A 1 109 ? 0.084 -14.199 2.596 1.00 90.75 109 VAL A N 1
ATOM 843 C CA . VAL A 1 109 ? 0.328 -13.505 1.329 1.00 90.75 109 VAL A CA 1
ATOM 844 C C . VAL A 1 109 ? 0.531 -14.555 0.241 1.00 90.75 109 VAL A C 1
ATOM 846 O O . VAL A 1 109 ? 1.644 -14.966 -0.063 1.00 90.75 109 VAL A O 1
ATOM 849 N N . CYS A 1 110 ? -0.571 -15.010 -0.353 1.00 91.56 110 CYS A N 1
ATOM 850 C CA . CYS A 1 110 ? -0.529 -15.822 -1.564 1.00 91.56 110 CYS A CA 1
ATOM 851 C C . CYS A 1 110 ? -0.190 -14.966 -2.792 1.00 91.56 110 CYS A C 1
ATOM 853 O O . CYS A 1 110 ? -0.921 -14.040 -3.134 1.00 91.56 110 CYS A O 1
ATOM 855 N N . PHE A 1 111 ? 0.893 -15.312 -3.481 1.00 92.94 111 PHE A N 1
ATOM 856 C CA . PHE A 1 111 ? 1.360 -14.641 -4.695 1.00 92.94 111 PHE A CA 1
ATOM 857 C C . PHE A 1 111 ? 0.338 -14.621 -5.827 1.00 92.94 111 PHE A C 1
ATOM 859 O O . PHE A 1 111 ? 0.153 -13.583 -6.447 1.00 92.94 111 PHE A O 1
ATOM 866 N N . LYS A 1 112 ? -0.362 -15.729 -6.079 1.00 91.19 112 LYS A N 1
ATOM 867 C CA . LYS A 1 112 ? -1.374 -15.793 -7.145 1.00 91.19 112 LYS A CA 1
ATOM 868 C C . LYS A 1 112 ? -2.581 -14.888 -6.858 1.00 91.19 112 LYS A C 1
ATOM 870 O O . LYS A 1 112 ? -3.165 -14.328 -7.776 1.00 91.19 112 LYS A O 1
ATOM 875 N N . THR A 1 113 ? -2.952 -14.756 -5.586 1.00 88.31 113 THR A N 1
ATOM 876 C CA . THR A 1 113 ? -4.161 -14.032 -5.171 1.00 88.31 113 THR A CA 1
ATOM 877 C C . THR A 1 113 ? -3.892 -12.552 -4.917 1.00 88.31 113 THR A C 1
ATOM 879 O O . THR A 1 113 ? -4.640 -11.702 -5.388 1.00 88.31 113 THR A O 1
ATOM 882 N N . HIS A 1 114 ? -2.829 -12.230 -4.178 1.00 94.75 114 HIS A N 1
ATOM 883 C CA . HIS A 1 114 ? -2.618 -10.887 -3.631 1.00 94.75 114 HIS A CA 1
ATOM 884 C C . HIS A 1 114 ? -1.662 -10.022 -4.445 1.00 94.75 114 HIS A C 1
ATOM 886 O O . HIS A 1 114 ? -1.634 -8.816 -4.235 1.00 94.75 114 HIS A O 1
ATOM 892 N N . VAL A 1 115 ? -0.861 -10.584 -5.350 1.00 96.44 115 VAL A N 1
ATOM 893 C CA . VAL A 1 115 ? 0.029 -9.778 -6.193 1.00 96.44 115 VAL A CA 1
ATOM 894 C C . VAL A 1 115 ? -0.662 -9.536 -7.526 1.00 96.44 115 VAL A C 1
ATOM 896 O O . VAL A 1 115 ? -1.029 -10.469 -8.234 1.00 96.44 115 VAL A O 1
ATOM 899 N N . GLU A 1 116 ? -0.871 -8.266 -7.848 1.00 96.12 116 GLU A N 1
ATOM 900 C CA . GLU A 1 116 ? -1.496 -7.843 -9.100 1.00 96.12 116 GLU A CA 1
ATOM 901 C C . GLU A 1 116 ? -0.456 -7.616 -10.196 1.00 96.12 116 GLU A C 1
ATOM 903 O O . GLU A 1 116 ? -0.660 -7.989 -11.357 1.00 96.12 116 GLU A O 1
ATOM 908 N N . ARG A 1 117 ? 0.664 -6.986 -9.825 1.00 97.19 117 ARG A N 1
ATOM 909 C CA . ARG A 1 117 ? 1.686 -6.542 -10.768 1.00 97.19 117 ARG A CA 1
ATOM 910 C C . ARG A 1 117 ? 3.082 -6.664 -10.196 1.00 97.19 117 ARG A C 1
ATOM 912 O O . ARG A 1 117 ? 3.305 -6.348 -9.029 1.00 97.19 117 ARG A O 1
ATOM 919 N N . LEU A 1 118 ? 4.016 -7.034 -11.061 1.00 98.19 118 LEU A N 1
ATOM 920 C CA . LEU A 1 118 ? 5.444 -6.837 -10.866 1.00 98.19 118 LEU A CA 1
ATOM 921 C C . LEU A 1 118 ? 5.905 -5.661 -11.730 1.00 98.19 118 LEU A C 1
ATOM 923 O O . LEU A 1 118 ? 5.789 -5.724 -12.954 1.00 98.19 118 LEU A O 1
ATOM 927 N N . VAL A 1 119 ? 6.446 -4.624 -11.091 1.00 98.12 119 VAL A N 1
ATOM 928 C CA . VAL A 1 119 ? 7.090 -3.497 -11.772 1.00 98.12 119 VAL A CA 1
ATOM 929 C C . VAL A 1 119 ? 8.596 -3.644 -11.623 1.00 98.12 119 VAL A C 1
ATOM 931 O O . VAL A 1 119 ? 9.141 -3.547 -10.519 1.00 98.12 119 VAL A O 1
ATOM 934 N N . ALA A 1 120 ? 9.273 -3.920 -12.734 1.00 98.12 120 ALA A N 1
ATOM 935 C CA . ALA A 1 120 ? 10.709 -4.161 -12.750 1.00 98.12 120 ALA A CA 1
ATOM 936 C C . ALA A 1 120 ? 11.491 -2.905 -13.147 1.00 98.12 120 ALA A C 1
ATOM 938 O O . ALA A 1 120 ? 11.143 -2.205 -14.100 1.00 98.12 120 ALA A O 1
ATOM 939 N N . HIS A 1 121 ? 12.595 -2.643 -12.448 1.00 97.62 121 HIS A N 1
ATOM 940 C CA . HIS A 1 121 ? 13.509 -1.567 -12.822 1.00 97.62 121 HIS A CA 1
ATOM 941 C C . HIS A 1 121 ? 14.175 -1.860 -14.177 1.00 97.62 121 HIS A C 1
ATOM 943 O O . HIS A 1 121 ? 14.643 -2.975 -14.420 1.00 97.62 121 HIS A O 1
ATOM 949 N N . THR A 1 122 ? 14.275 -0.849 -15.042 1.00 97.25 122 THR A N 1
ATOM 950 C CA . THR A 1 122 ? 14.747 -0.977 -16.436 1.00 97.25 122 THR A CA 1
ATOM 951 C C . THR A 1 122 ? 16.163 -1.531 -16.562 1.00 97.25 122 THR A C 1
ATOM 953 O O . THR A 1 122 ? 16.439 -2.264 -17.507 1.00 97.25 122 THR A O 1
ATOM 956 N N . LYS A 1 123 ? 17.035 -1.295 -15.572 1.00 95.75 123 LYS A N 1
ATOM 957 C CA . LYS A 1 123 ? 18.395 -1.879 -15.512 1.00 95.75 123 LYS A CA 1
ATOM 958 C C . LYS A 1 123 ? 18.426 -3.404 -15.680 1.00 95.75 123 LYS A C 1
ATOM 960 O O . LYS A 1 123 ? 19.422 -3.969 -16.117 1.00 95.75 123 LYS A O 1
ATOM 965 N N . HIS A 1 124 ? 17.348 -4.095 -15.304 1.00 96.50 124 HIS A N 1
ATOM 966 C CA . HIS A 1 124 ? 17.284 -5.547 -15.422 1.00 96.50 124 HIS A CA 1
ATOM 967 C C . HIS A 1 124 ? 17.093 -6.023 -16.871 1.00 96.50 124 HIS A C 1
ATOM 969 O O . HIS A 1 124 ? 17.295 -7.208 -17.118 1.00 96.50 124 HIS A O 1
ATOM 975 N N . ARG A 1 125 ? 16.784 -5.134 -17.831 1.00 95.38 125 ARG A N 1
ATOM 976 C CA . ARG A 1 125 ? 16.790 -5.448 -19.274 1.00 95.38 125 ARG A CA 1
ATOM 977 C C . ARG A 1 125 ? 18.189 -5.817 -19.771 1.00 95.38 125 ARG A C 1
ATOM 979 O O . ARG A 1 125 ? 18.341 -6.718 -20.583 1.00 95.38 125 ARG A O 1
ATOM 986 N N . GLU A 1 126 ? 19.213 -5.152 -19.242 1.00 94.19 126 GLU A N 1
ATOM 987 C CA . GLU A 1 126 ? 20.618 -5.377 -19.615 1.00 94.19 126 GLU A CA 1
ATOM 988 C C . GLU A 1 126 ? 21.196 -6.645 -18.971 1.00 94.19 126 GLU A C 1
ATOM 990 O O . GLU A 1 126 ? 22.220 -7.177 -19.399 1.00 94.19 126 GLU A O 1
ATOM 995 N N . THR A 1 127 ? 20.537 -7.162 -17.930 1.00 95.50 127 THR A N 1
ATOM 996 C CA . THR A 1 127 ? 20.971 -8.383 -17.253 1.00 95.50 127 THR A CA 1
ATOM 997 C C . THR A 1 127 ? 20.528 -9.604 -18.058 1.00 95.50 127 THR A C 1
ATOM 999 O O . THR A 1 127 ? 19.339 -9.924 -18.115 1.00 95.50 127 THR A O 1
ATOM 1002 N N . SER A 1 128 ? 21.492 -10.316 -18.649 1.00 95.00 128 SER A N 1
ATOM 1003 C CA . SER A 1 128 ? 21.231 -11.501 -19.477 1.00 95.00 128 SER A CA 1
ATOM 1004 C C . SER A 1 128 ? 20.295 -12.505 -18.789 1.00 95.00 128 SER A C 1
ATOM 1006 O O . SER A 1 128 ? 20.511 -12.908 -17.645 1.00 95.00 128 SER A O 1
ATOM 1008 N N . GLY A 1 129 ? 19.218 -12.881 -19.485 1.00 95.19 129 GLY A N 1
ATOM 1009 C CA . GLY A 1 129 ? 18.216 -13.846 -19.021 1.00 95.19 129 GLY A CA 1
ATOM 1010 C C . GLY A 1 129 ? 17.251 -13.346 -17.936 1.00 95.19 129 GLY A C 1
ATOM 1011 O O . GLY A 1 129 ? 16.292 -14.052 -17.613 1.00 95.19 129 GLY A O 1
ATOM 1012 N N . MET A 1 130 ? 17.447 -12.143 -17.383 1.00 96.81 130 MET A N 1
ATOM 1013 C CA . MET A 1 130 ? 16.602 -11.634 -16.299 1.00 96.81 130 MET A CA 1
ATOM 1014 C C . MET A 1 130 ? 15.187 -11.315 -16.780 1.00 96.81 130 MET A C 1
ATOM 1016 O O . MET A 1 130 ? 14.228 -11.705 -16.122 1.00 96.81 130 MET A O 1
ATOM 1020 N N . GLU A 1 131 ? 15.031 -10.683 -17.945 1.00 96.88 131 GLU A N 1
ATOM 1021 C CA . GLU A 1 131 ? 13.706 -10.407 -18.515 1.00 96.88 131 GLU A CA 1
ATOM 1022 C C . GLU A 1 131 ? 12.880 -11.688 -18.685 1.00 96.88 131 GLU A C 1
ATOM 1024 O O . GLU A 1 131 ? 11.748 -11.763 -18.205 1.00 96.88 131 GLU A O 1
ATOM 1029 N N . ALA A 1 132 ? 13.460 -12.721 -19.304 1.00 97.62 132 ALA A N 1
ATOM 1030 C CA . ALA A 1 132 ? 12.791 -14.005 -19.493 1.00 97.62 132 ALA A CA 1
ATOM 1031 C C . ALA A 1 132 ? 12.368 -14.616 -18.148 1.00 97.62 132 ALA A C 1
ATOM 1033 O O . ALA A 1 132 ? 11.245 -15.100 -18.008 1.00 97.62 132 ALA A O 1
ATOM 1034 N N . ARG A 1 133 ? 13.234 -14.528 -17.129 1.00 98.06 133 ARG A N 1
ATOM 1035 C CA . ARG A 1 133 ? 12.941 -15.003 -15.772 1.00 98.06 133 ARG A CA 1
ATOM 1036 C C . ARG A 1 133 ? 11.811 -14.216 -15.102 1.00 98.06 133 ARG A C 1
ATOM 1038 O O . ARG A 1 133 ? 10.943 -14.834 -14.489 1.00 98.06 133 ARG A O 1
ATOM 1045 N N . LEU A 1 134 ? 11.800 -12.886 -15.205 1.00 97.94 134 LEU A N 1
ATOM 1046 C CA . LEU A 1 134 ? 10.761 -12.034 -14.611 1.00 97.94 134 LEU A CA 1
ATOM 1047 C C . LEU A 1 134 ? 9.407 -12.250 -15.293 1.00 97.94 134 LEU A C 1
ATOM 1049 O O . LEU A 1 134 ? 8.396 -12.408 -14.609 1.00 97.94 134 LEU A O 1
ATOM 1053 N N . ARG A 1 135 ? 9.389 -12.349 -16.628 1.00 97.75 135 ARG A N 1
ATOM 1054 C CA . ARG A 1 135 ? 8.176 -12.670 -17.393 1.00 97.75 135 ARG A CA 1
ATOM 1055 C C . ARG A 1 135 ? 7.652 -14.065 -17.067 1.00 97.75 135 ARG A C 1
ATOM 1057 O O . ARG A 1 135 ? 6.453 -14.220 -16.856 1.00 97.75 135 ARG A O 1
ATOM 1064 N N . ALA A 1 136 ? 8.530 -15.063 -16.957 1.00 98.12 136 ALA A N 1
ATOM 1065 C CA . ALA A 1 136 ? 8.141 -16.412 -16.547 1.00 98.12 136 ALA A CA 1
ATOM 1066 C C . ALA A 1 136 ? 7.570 -16.439 -15.120 1.00 98.12 136 ALA A C 1
ATOM 1068 O O . ALA A 1 136 ? 6.582 -17.127 -14.866 1.00 98.12 136 ALA A O 1
ATOM 1069 N N . LEU A 1 137 ? 8.150 -15.666 -14.194 1.00 97.75 137 LEU A N 1
ATOM 1070 C CA . LEU A 1 137 ? 7.646 -15.532 -12.826 1.00 97.75 137 LEU A CA 1
ATOM 1071 C C . LEU A 1 137 ? 6.252 -14.887 -12.793 1.00 97.75 137 LEU A C 1
ATOM 1073 O O . LEU A 1 137 ? 5.356 -15.419 -12.139 1.00 97.75 137 LEU A O 1
ATOM 1077 N N . ALA A 1 138 ? 6.063 -13.784 -13.522 1.00 97.88 138 ALA A N 1
ATOM 1078 C CA . ALA A 1 138 ? 4.770 -13.118 -13.640 1.00 97.88 138 ALA A CA 1
ATOM 1079 C C . ALA A 1 138 ? 3.716 -14.052 -14.256 1.00 97.88 138 ALA A C 1
ATOM 1081 O O . ALA A 1 138 ? 2.646 -14.234 -13.679 1.00 97.88 138 ALA A O 1
ATOM 1082 N N . ALA A 1 139 ? 4.050 -14.734 -15.356 1.00 97.69 139 ALA A N 1
ATOM 1083 C CA . ALA A 1 139 ? 3.161 -15.689 -16.013 1.00 97.69 139 ALA A CA 1
ATOM 1084 C C . ALA A 1 139 ? 2.775 -16.859 -15.094 1.00 97.69 139 ALA A C 1
ATOM 1086 O O . ALA A 1 139 ? 1.602 -17.219 -15.017 1.00 97.69 139 ALA A O 1
ATOM 1087 N N . LYS A 1 140 ? 3.734 -17.411 -14.335 1.00 97.69 140 LYS A N 1
ATOM 1088 C CA . LYS A 1 140 ? 3.499 -18.514 -13.388 1.00 97.69 140 LYS A CA 1
ATOM 1089 C C . LYS A 1 140 ? 2.413 -18.188 -12.360 1.00 97.69 140 LYS A C 1
ATOM 1091 O O . LYS A 1 140 ? 1.677 -19.082 -11.944 1.00 97.69 140 LYS A O 1
ATOM 1096 N N . HIS A 1 141 ? 2.332 -16.934 -11.928 1.00 96.81 141 HIS A N 1
ATOM 1097 C CA . HIS A 1 141 ? 1.396 -16.502 -10.893 1.00 96.81 141 HIS A CA 1
ATOM 1098 C C . HIS A 1 141 ? 0.233 -15.649 -11.419 1.00 96.81 141 HIS A C 1
ATOM 1100 O O . HIS A 1 141 ? -0.620 -15.260 -10.626 1.00 96.81 141 HIS A O 1
ATOM 1106 N N . GLY A 1 142 ? 0.156 -15.409 -12.733 1.00 95.44 142 GLY A N 1
ATOM 1107 C CA . GLY A 1 142 ? -0.898 -14.602 -13.352 1.00 95.44 142 GLY A CA 1
ATOM 1108 C C . GLY A 1 142 ? -0.784 -13.104 -13.057 1.00 95.44 142 GLY A C 1
ATOM 1109 O O . GLY A 1 142 ? -1.798 -12.416 -12.984 1.00 95.44 142 GLY A O 1
ATOM 1110 N N . TRP A 1 143 ? 0.430 -12.596 -12.843 1.00 97.62 143 TRP A N 1
ATOM 1111 C CA . TRP A 1 143 ? 0.675 -11.177 -12.595 1.00 97.62 143 TRP A CA 1
ATOM 1112 C C . TRP A 1 143 ? 0.729 -10.392 -13.898 1.00 97.62 143 TRP A C 1
ATOM 1114 O O . TRP A 1 143 ? 1.267 -10.865 -14.902 1.00 97.62 143 TRP A O 1
ATOM 1124 N N . SER A 1 144 ? 0.278 -9.141 -13.851 1.00 97.38 144 SER A N 1
ATOM 1125 C CA . SER A 1 144 ? 0.699 -8.166 -14.854 1.00 97.38 144 SER A CA 1
ATOM 1126 C C . SER A 1 144 ? 2.187 -7.843 -14.673 1.00 97.38 144 SER A C 1
ATOM 1128 O O . SER A 1 144 ? 2.731 -7.896 -13.567 1.00 97.38 144 SER A O 1
ATOM 1130 N N . PHE A 1 145 ? 2.867 -7.538 -15.771 1.00 97.88 145 PHE A N 1
ATOM 1131 C CA . PHE A 1 145 ? 4.280 -7.182 -15.771 1.00 97.88 145 PHE A CA 1
ATOM 1132 C C . PHE A 1 145 ? 4.457 -5.887 -16.550 1.00 97.88 145 PHE A C 1
ATOM 1134 O O . PHE A 1 145 ? 3.976 -5.790 -17.680 1.00 97.88 145 PHE A O 1
ATOM 1141 N N . SER A 1 146 ? 5.158 -4.928 -15.956 1.00 97.69 146 SER A N 1
ATOM 1142 C CA . SER A 1 146 ? 5.590 -3.711 -16.634 1.00 97.69 146 SER A CA 1
ATOM 1143 C C . SER A 1 146 ? 7.027 -3.383 -16.261 1.00 97.69 146 SER A C 1
ATOM 1145 O O . SER A 1 146 ? 7.494 -3.637 -15.143 1.00 97.69 146 SER A O 1
ATOM 1147 N N . TRP A 1 147 ? 7.749 -2.812 -17.217 1.00 98.19 147 TRP A N 1
ATOM 1148 C CA . TRP A 1 147 ? 8.974 -2.098 -16.901 1.00 98.19 147 TRP A CA 1
ATOM 1149 C C . TRP A 1 147 ? 8.643 -0.732 -16.298 1.00 98.19 147 TRP A C 1
ATOM 1151 O O . TRP A 1 147 ? 7.577 -0.176 -16.534 1.00 98.19 147 TRP A O 1
ATOM 1161 N N . MET A 1 148 ? 9.546 -0.184 -15.493 1.00 96.94 148 MET A N 1
ATOM 1162 C CA . MET A 1 148 ? 9.305 1.066 -14.766 1.00 96.94 148 MET A CA 1
ATOM 1163 C C . MET A 1 148 ? 9.011 2.275 -15.676 1.00 96.94 148 MET A C 1
ATOM 1165 O O . MET A 1 148 ? 8.206 3.131 -15.317 1.00 96.94 148 MET A O 1
ATOM 1169 N N . ASP A 1 149 ? 9.631 2.334 -16.855 1.00 96.62 149 ASP A N 1
ATOM 1170 C CA . ASP A 1 149 ? 9.355 3.334 -17.893 1.00 96.62 149 ASP A CA 1
ATOM 1171 C C . ASP A 1 149 ? 7.963 3.146 -18.516 1.00 96.62 149 ASP A C 1
ATOM 1173 O O . ASP A 1 149 ? 7.196 4.097 -18.657 1.00 96.62 149 ASP A O 1
ATOM 1177 N N . GLU A 1 150 ? 7.591 1.904 -18.812 1.00 96.38 150 GLU A N 1
ATOM 1178 C CA . GLU A 1 150 ? 6.251 1.551 -19.288 1.00 96.38 150 GLU A CA 1
ATOM 1179 C C . GLU A 1 150 ? 5.174 1.846 -18.235 1.00 96.38 150 GLU A C 1
ATOM 1181 O O . GLU A 1 150 ? 4.093 2.326 -18.572 1.00 96.38 150 GLU A O 1
ATOM 1186 N N . GLU A 1 151 ? 5.472 1.605 -16.957 1.00 94.94 151 GLU A N 1
ATOM 1187 C CA . GLU A 1 151 ? 4.584 1.905 -15.835 1.00 94.94 151 GLU A CA 1
ATOM 1188 C C . GLU A 1 151 ? 4.362 3.410 -15.692 1.00 94.94 151 GLU A C 1
ATOM 1190 O O . GLU A 1 151 ? 3.231 3.845 -15.480 1.00 94.94 151 GLU A O 1
ATOM 1195 N N . GLN A 1 152 ? 5.411 4.213 -15.884 1.00 94.38 152 GLN A N 1
ATOM 1196 C CA . GLN A 1 152 ? 5.296 5.667 -15.922 1.00 94.38 152 GLN A CA 1
ATOM 1197 C C . GLN A 1 152 ? 4.310 6.121 -17.004 1.00 94.38 152 GLN A C 1
ATOM 1199 O O . GLN A 1 152 ? 3.425 6.936 -16.742 1.00 94.38 152 GLN A O 1
ATOM 1204 N N . GLU A 1 153 ? 4.452 5.584 -18.217 1.00 92.94 153 GLU A N 1
ATOM 1205 C CA . GLU A 1 153 ? 3.580 5.912 -19.345 1.00 92.94 153 GLU A CA 1
ATOM 1206 C C . GLU A 1 153 ? 2.151 5.400 -19.144 1.00 92.94 153 GLU A C 1
ATOM 1208 O O . GLU A 1 153 ? 1.199 6.101 -19.492 1.00 92.94 153 GLU A O 1
ATOM 1213 N N . ARG A 1 154 ? 1.976 4.217 -18.540 1.00 91.62 154 ARG A N 1
ATOM 1214 C CA . ARG A 1 154 ? 0.658 3.700 -18.144 1.00 91.62 154 ARG A CA 1
ATOM 1215 C C . ARG A 1 154 ? -0.020 4.661 -17.175 1.00 91.62 154 ARG A C 1
ATOM 1217 O O . ARG A 1 154 ? -1.146 5.071 -17.426 1.00 91.62 154 ARG A O 1
ATOM 1224 N N . MET A 1 155 ? 0.673 5.053 -16.108 1.00 88.69 155 MET A N 1
ATOM 1225 C CA . MET A 1 155 ? 0.123 5.945 -15.088 1.00 88.69 155 MET A CA 1
ATOM 1226 C C . MET A 1 155 ? -0.226 7.317 -15.670 1.00 88.69 155 MET A C 1
ATOM 1228 O O . MET A 1 155 ? -1.304 7.823 -15.403 1.00 88.69 155 MET A O 1
ATOM 1232 N N . LYS A 1 156 ? 0.603 7.888 -16.554 1.00 86.81 156 LYS A N 1
ATOM 1233 C CA . LYS A 1 156 ? 0.266 9.148 -17.249 1.00 86.81 156 LYS A CA 1
ATOM 1234 C C . LYS A 1 156 ? -1.009 9.056 -18.096 1.00 86.81 156 LYS A C 1
ATOM 1236 O O . LYS A 1 156 ? -1.690 10.062 -18.269 1.00 86.81 156 LYS A O 1
ATOM 1241 N N . LYS A 1 157 ? -1.305 7.878 -18.654 1.00 85.38 157 LYS A N 1
ATOM 1242 C CA . LYS A 1 157 ? -2.490 7.622 -19.492 1.00 85.38 157 LYS A CA 1
ATOM 1243 C C . LYS A 1 157 ? -3.726 7.232 -18.683 1.00 85.38 157 LYS A C 1
ATOM 1245 O O . LYS A 1 157 ? -4.833 7.276 -19.216 1.00 85.38 157 LYS A O 1
ATOM 1250 N N . GLU A 1 158 ? -3.556 6.826 -17.429 1.00 79.62 158 GLU A N 1
ATOM 1251 C CA . GLU A 1 158 ? -4.669 6.463 -16.562 1.00 79.62 158 GLU A CA 1
ATOM 1252 C C . GLU A 1 158 ? -5.371 7.707 -16.019 1.00 79.62 158 GLU A C 1
ATOM 1254 O O . GLU A 1 158 ? -4.906 8.403 -15.114 1.00 79.62 158 GLU A O 1
ATOM 1259 N N . GLU A 1 159 ? -6.555 7.963 -16.562 1.00 63.19 159 GLU A N 1
ATOM 1260 C CA . GLU A 1 159 ? -7.517 8.886 -15.974 1.00 63.19 159 GLU A CA 1
ATOM 1261 C C . GLU A 1 159 ? -8.106 8.230 -14.717 1.00 63.19 159 GLU A C 1
ATOM 1263 O O . GLU A 1 159 ? -8.928 7.316 -14.809 1.00 63.19 159 GLU A O 1
ATOM 1268 N N . MET A 1 160 ? -7.707 8.685 -13.523 1.00 58.38 160 MET A N 1
ATOM 1269 C CA . MET A 1 160 ? -8.213 8.131 -12.256 1.00 58.38 160 MET A CA 1
ATOM 1270 C C . MET A 1 160 ? -9.744 8.189 -12.139 1.00 58.38 160 MET A C 1
ATOM 1272 O O . MET A 1 160 ? -10.327 7.343 -11.468 1.00 58.38 160 MET A O 1
ATOM 1276 N N . HIS A 1 161 ? -10.416 9.114 -12.831 1.00 52.38 161 HIS A N 1
ATOM 1277 C CA . HIS A 1 161 ? -11.880 9.197 -12.842 1.00 52.38 161 HIS A CA 1
ATOM 1278 C C . HIS A 1 161 ? -12.559 7.997 -13.539 1.00 52.38 161 HIS A C 1
ATOM 1280 O O . HIS A 1 161 ? -13.732 7.721 -13.286 1.00 52.38 161 HIS A O 1
ATOM 1286 N N . LYS A 1 162 ? -11.844 7.242 -14.389 1.00 50.22 162 LYS A N 1
ATOM 1287 C CA . LYS A 1 162 ? -12.363 5.994 -14.980 1.00 50.22 162 LYS A CA 1
ATOM 1288 C C . LYS A 1 162 ? -12.296 4.799 -14.035 1.00 50.22 162 LYS A C 1
ATOM 1290 O O . LYS A 1 162 ? -12.971 3.811 -14.298 1.00 50.22 162 LYS A O 1
ATOM 1295 N N . LEU A 1 163 ? -11.653 4.923 -12.869 1.00 51.66 163 LEU A N 1
ATOM 1296 C CA . LEU A 1 163 ? -11.982 4.090 -11.702 1.00 51.66 163 LEU A CA 1
ATOM 1297 C C . LEU A 1 163 ? -13.322 4.533 -11.071 1.00 51.66 163 LEU A C 1
ATOM 1299 O O . LEU A 1 163 ? -13.478 4.563 -9.851 1.00 51.66 163 LEU A O 1
ATOM 1303 N N . GLY A 1 164 ? -14.277 4.938 -11.912 1.00 54.50 164 GLY A N 1
ATOM 1304 C CA . GLY A 1 164 ? -15.636 5.281 -11.535 1.00 54.50 164 GLY A CA 1
ATOM 1305 C C . GLY A 1 164 ? -16.437 4.036 -11.165 1.00 54.50 164 GLY A C 1
ATOM 1306 O O . GLY A 1 164 ? -15.916 2.918 -11.136 1.00 54.50 164 GLY A O 1
ATOM 1307 N N . ALA A 1 165 ? -17.727 4.242 -10.894 1.00 57.38 165 ALA A N 1
ATOM 1308 C CA . ALA A 1 165 ? -18.656 3.177 -10.523 1.00 57.38 165 ALA A CA 1
ATOM 1309 C C . ALA A 1 165 ? -18.558 1.956 -11.455 1.00 57.38 165 ALA A C 1
ATOM 1311 O O . ALA A 1 165 ? -18.544 0.843 -10.956 1.00 57.38 165 ALA A O 1
ATOM 1312 N N . GLU A 1 166 ? -18.359 2.152 -12.762 1.00 64.44 166 GLU A N 1
ATOM 1313 C CA . GLU A 1 166 ? -18.239 1.071 -13.751 1.00 64.44 166 GLU A CA 1
ATOM 1314 C C . GLU A 1 166 ? -17.011 0.173 -13.551 1.00 64.44 166 GLU A C 1
ATOM 1316 O O . GLU A 1 166 ? -17.138 -1.045 -13.549 1.00 64.44 166 GLU A O 1
ATOM 1321 N N . ALA A 1 167 ? -15.816 0.728 -13.326 1.00 63.31 167 ALA A N 1
ATOM 1322 C CA . ALA A 1 167 ? -14.628 -0.090 -13.059 1.00 63.31 167 ALA A CA 1
ATOM 1323 C C . ALA A 1 167 ? -14.735 -0.815 -11.708 1.00 63.31 167 ALA A C 1
ATOM 1325 O O . ALA A 1 167 ? -14.218 -1.924 -11.536 1.00 63.31 167 ALA A O 1
ATOM 1326 N N . TRP A 1 168 ? -15.422 -0.197 -10.742 1.00 63.00 168 TRP A N 1
ATOM 1327 C CA . TRP A 1 168 ? -15.760 -0.838 -9.476 1.00 63.00 168 TRP A CA 1
ATOM 1328 C C . TRP A 1 168 ? -16.787 -1.963 -9.659 1.00 63.00 168 TRP A C 1
ATOM 1330 O O . TRP A 1 168 ? -16.610 -3.037 -9.091 1.00 63.00 168 TRP A O 1
ATOM 1340 N N . GLU A 1 169 ? -17.810 -1.758 -10.485 1.00 73.25 169 GLU A N 1
ATOM 1341 C CA . GLU A 1 169 ? -18.809 -2.760 -10.864 1.00 73.25 169 GLU A CA 1
ATOM 1342 C C . GLU A 1 169 ? -18.171 -3.919 -11.631 1.00 73.25 169 GLU A C 1
ATOM 1344 O O . GLU A 1 169 ? -18.414 -5.071 -11.290 1.00 73.25 169 GLU A O 1
ATOM 1349 N N . GLU A 1 170 ? -17.278 -3.653 -12.583 1.00 74.69 170 GLU A N 1
ATOM 1350 C CA . GLU A 1 170 ? -16.532 -4.679 -13.318 1.00 74.69 170 GLU A CA 1
ATOM 1351 C C . GLU A 1 170 ? -15.593 -5.462 -12.384 1.00 74.69 170 GLU A C 1
ATOM 1353 O O . GLU A 1 170 ? -15.402 -6.673 -12.523 1.00 74.69 170 GLU A O 1
ATOM 1358 N N . ARG A 1 171 ? -14.993 -4.792 -11.389 1.00 65.25 171 ARG A N 1
ATOM 1359 C CA . ARG A 1 171 ? -14.213 -5.467 -10.342 1.00 65.25 171 ARG A CA 1
ATOM 1360 C C . ARG A 1 171 ? -15.107 -6.321 -9.442 1.00 65.25 171 ARG A C 1
ATOM 1362 O O . ARG A 1 171 ? -14.723 -7.447 -9.136 1.00 65.25 171 ARG A O 1
ATOM 1369 N N . LEU A 1 172 ? -16.274 -5.821 -9.036 1.00 68.12 172 LEU A N 1
ATOM 1370 C CA . LEU A 1 172 ? -17.264 -6.581 -8.268 1.00 68.12 172 LEU A CA 1
ATOM 1371 C C . LEU A 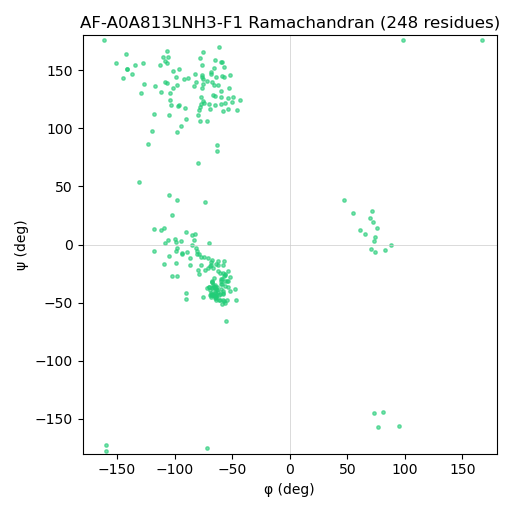1 172 ? -17.762 -7.801 -9.052 1.00 68.12 172 LEU A C 1
ATOM 1373 O O . LEU A 1 172 ? -17.811 -8.887 -8.484 1.00 68.12 172 LEU A O 1
ATOM 1377 N N . ALA A 1 173 ? -18.052 -7.647 -10.345 1.00 76.50 173 ALA A N 1
ATOM 1378 C CA . ALA A 1 173 ? -18.462 -8.730 -11.233 1.00 76.50 173 ALA A CA 1
ATOM 1379 C C . ALA A 1 173 ? -17.364 -9.794 -11.345 1.00 76.50 173 ALA A C 1
ATOM 1381 O O . ALA A 1 173 ? -17.622 -10.966 -11.090 1.00 76.50 173 ALA A O 1
ATOM 1382 N N . ARG A 1 174 ? -16.104 -9.396 -11.579 1.00 68.50 174 ARG A N 1
ATOM 1383 C CA . ARG A 1 174 ? -14.964 -10.331 -11.579 1.00 68.50 174 ARG A CA 1
ATOM 1384 C C . ARG A 1 174 ? -14.786 -11.053 -10.241 1.00 68.50 174 ARG A C 1
ATOM 1386 O O . ARG A 1 174 ? -14.456 -12.237 -10.222 1.00 68.50 174 ARG A O 1
ATOM 1393 N N . LEU A 1 175 ? -14.996 -10.374 -9.111 1.00 59.78 175 LEU A N 1
ATOM 1394 C CA . LEU A 1 175 ? -14.956 -11.003 -7.782 1.00 59.78 175 LEU A CA 1
ATOM 1395 C C . LEU A 1 175 ? -16.103 -12.008 -7.580 1.00 59.78 175 LEU A C 1
ATOM 1397 O O . LEU A 1 175 ? -15.894 -13.054 -6.970 1.00 59.78 175 LEU A O 1
ATOM 1401 N N . GLN A 1 176 ? -17.288 -11.721 -8.117 1.00 68.81 176 GLN A N 1
ATOM 1402 C CA . GLN A 1 176 ? -18.422 -12.648 -8.110 1.00 68.81 176 GLN A CA 1
ATOM 1403 C C . GLN A 1 176 ? -18.173 -13.866 -9.015 1.00 68.81 176 GLN A C 1
ATOM 1405 O O . GLN A 1 176 ? -18.397 -14.992 -8.582 1.00 68.81 176 GLN A O 1
ATOM 1410 N N . GLU A 1 177 ? -17.657 -13.663 -10.230 1.00 72.75 177 GLU A N 1
ATOM 1411 C CA . GLU A 1 177 ? -17.378 -14.725 -11.212 1.00 72.75 177 GLU A CA 1
ATOM 1412 C C . GLU A 1 177 ? -16.214 -15.636 -10.814 1.00 72.75 177 GLU A C 1
ATOM 1414 O O . GLU A 1 177 ? -16.252 -16.841 -11.048 1.00 72.75 177 GLU A O 1
ATOM 1419 N N . SER A 1 178 ? -15.175 -15.077 -10.191 1.00 59.06 178 SER A N 1
ATOM 1420 C CA . SER A 1 178 ? -14.001 -15.838 -9.735 1.00 59.06 178 SER A CA 1
ATOM 1421 C C . SER A 1 178 ? -14.281 -16.764 -8.549 1.00 59.06 178 SER A C 1
ATOM 1423 O O . SER A 1 178 ? -13.350 -17.397 -8.051 1.00 59.06 178 SER A O 1
ATOM 1425 N N . GLY A 1 179 ? -15.522 -16.819 -8.056 1.00 51.47 179 GLY A N 1
ATOM 1426 C CA . GLY A 1 179 ? -15.852 -17.545 -6.833 1.00 51.47 179 GLY A CA 1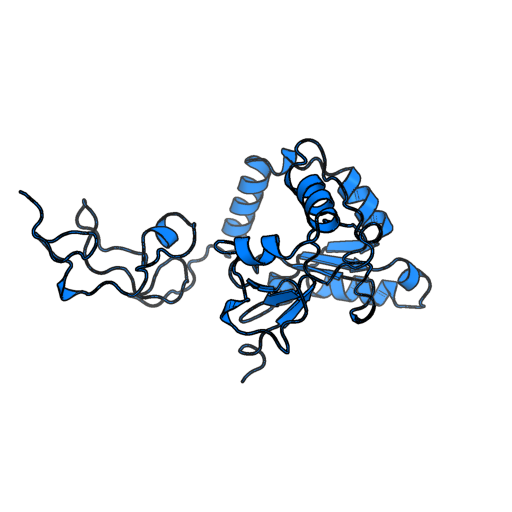
ATOM 1427 C C . GLY A 1 179 ? -15.190 -16.940 -5.591 1.00 51.47 179 GLY A C 1
ATOM 1428 O O . GLY A 1 179 ? -15.291 -17.501 -4.512 1.00 51.47 179 GLY A O 1
ATOM 1429 N N . ALA A 1 180 ? -14.555 -15.764 -5.682 1.00 50.03 180 ALA A N 1
ATOM 1430 C CA . ALA A 1 180 ? -14.073 -15.042 -4.501 1.00 50.03 180 ALA A CA 1
ATOM 1431 C C . ALA A 1 180 ? -15.236 -14.519 -3.629 1.00 50.03 180 ALA A C 1
ATOM 1433 O O . ALA A 1 180 ? -15.024 -14.113 -2.488 1.00 50.03 180 ALA A O 1
ATOM 1434 N N . GLY A 1 181 ? -16.460 -14.529 -4.172 1.00 44.91 181 GLY A N 1
ATOM 1435 C CA . GLY A 1 181 ? -17.718 -14.377 -3.443 1.00 44.91 181 GLY A CA 1
ATOM 1436 C C . GLY A 1 181 ? -18.438 -15.693 -3.128 1.00 44.91 181 GLY A C 1
ATOM 1437 O O . GLY A 1 181 ? -19.526 -15.637 -2.553 1.00 44.91 181 GLY A O 1
ATOM 1438 N N . GLU A 1 182 ? -17.874 -16.853 -3.490 1.00 47.44 182 GLU A N 1
ATOM 1439 C CA . GLU A 1 182 ? -18.301 -18.125 -2.910 1.00 47.44 182 GLU A CA 1
ATOM 1440 C C . GLU A 1 182 ? -18.084 -17.954 -1.415 1.00 47.44 182 GLU A C 1
ATOM 1442 O O . GLU A 1 182 ? -16.978 -17.619 -0.983 1.00 47.44 182 GLU A O 1
ATOM 1447 N N . ALA A 1 183 ? -19.191 -17.969 -0.667 1.00 53.69 183 ALA A N 1
ATOM 1448 C CA . ALA A 1 183 ? -19.196 -17.630 0.741 1.00 53.69 183 ALA A CA 1
ATOM 1449 C C . ALA A 1 183 ? -18.026 -18.370 1.373 1.00 53.69 183 ALA A C 1
ATOM 1451 O O . ALA A 1 183 ? -18.016 -19.599 1.342 1.00 53.69 183 ALA A O 1
ATOM 1452 N N . CYS A 1 184 ? -17.027 -17.639 1.893 1.00 54.19 184 CYS A N 1
ATOM 1453 C CA . CYS A 1 184 ? -16.079 -18.253 2.807 1.00 54.19 184 CYS A CA 1
ATOM 1454 C C . CYS A 1 184 ? -16.940 -19.105 3.732 1.00 54.19 184 CYS A C 1
ATOM 1456 O O . CYS A 1 184 ? -17.925 -18.568 4.250 1.00 54.19 184 CYS A O 1
ATOM 1458 N N . ASP A 1 185 ? -16.650 -20.402 3.842 1.00 69.62 185 ASP A N 1
ATOM 1459 C CA . ASP A 1 185 ? -17.364 -21.302 4.741 1.00 69.62 185 ASP A CA 1
ATOM 1460 C C . ASP A 1 185 ? -17.099 -20.798 6.159 1.00 69.62 185 ASP A C 1
ATOM 1462 O O . ASP A 1 185 ? -16.176 -21.211 6.861 1.00 69.62 185 ASP A O 1
ATOM 1466 N N . VAL A 1 186 ? -17.848 -19.767 6.537 1.00 78.31 186 VAL A N 1
ATOM 1467 C CA . VAL A 1 186 ? -17.781 -19.127 7.827 1.00 78.31 186 VAL A CA 1
ATOM 1468 C C . VAL A 1 186 ? -18.548 -20.077 8.728 1.00 78.31 186 VAL A C 1
ATOM 1470 O O . VAL A 1 186 ? -19.743 -20.279 8.493 1.00 78.31 186 VAL A O 1
ATOM 1473 N N . PRO A 1 187 ? -17.894 -20.657 9.749 1.00 85.56 187 PRO A N 1
ATOM 1474 C CA . PRO A 1 187 ? -18.568 -21.563 10.659 1.00 85.56 187 PRO A CA 1
ATOM 1475 C C . PRO A 1 187 ? -19.836 -20.923 11.224 1.00 85.56 187 PRO A C 1
ATOM 1477 O O . PRO A 1 187 ? -19.886 -19.709 11.464 1.00 85.56 187 PRO A O 1
ATOM 1480 N N . GLU A 1 188 ? -20.862 -21.738 11.453 1.00 92.62 188 GLU A N 1
ATOM 1481 C CA . GLU A 1 188 ? -22.123 -21.259 12.006 1.00 92.62 188 GLU A CA 1
ATOM 1482 C C . GLU A 1 188 ? -21.881 -20.470 13.309 1.00 92.62 188 GLU A C 1
ATOM 1484 O O . GLU A 1 188 ? -21.071 -20.843 14.159 1.00 92.62 188 GLU A O 1
ATOM 1489 N N . GLY A 1 189 ? -22.544 -19.317 13.440 1.00 91.38 189 GLY A N 1
ATOM 1490 C CA . GLY A 1 189 ? -22.358 -18.404 14.572 1.00 91.38 189 GLY A CA 1
ATOM 1491 C C . GLY A 1 189 ? -21.242 -17.364 14.408 1.00 91.38 189 GLY A C 1
ATOM 1492 O O . GLY A 1 189 ? -21.089 -16.513 15.289 1.00 91.38 189 GLY A O 1
ATOM 1493 N N . PHE A 1 190 ? -20.507 -17.347 13.290 1.00 91.75 190 PHE A N 1
ATOM 1494 C CA . PHE A 1 190 ? -19.507 -16.316 12.976 1.00 91.75 190 PHE A CA 1
ATOM 1495 C C . PHE A 1 190 ? -19.966 -15.341 11.882 1.00 91.75 190 PHE A C 1
ATOM 1497 O O . PHE A 1 190 ? -20.877 -15.599 11.100 1.00 91.75 190 PHE A O 1
ATOM 1504 N N . CYS A 1 191 ? -19.375 -14.145 11.878 1.00 90.56 191 CYS A N 1
ATOM 1505 C CA . CYS A 1 191 ? -19.737 -13.058 10.977 1.00 90.56 191 CYS A CA 1
ATOM 1506 C C . CYS A 1 191 ? -19.569 -13.470 9.512 1.00 90.56 191 CYS A C 1
ATOM 1508 O O . CYS A 1 191 ? -18.442 -13.699 9.074 1.00 90.56 191 CYS A O 1
ATOM 1510 N N . LYS A 1 192 ? -20.654 -13.424 8.730 1.00 90.56 192 LYS A N 1
ATOM 1511 C CA . LYS A 1 192 ? -20.666 -13.792 7.303 1.00 90.56 192 LYS A CA 1
ATOM 1512 C C . LYS A 1 192 ? -19.690 -13.011 6.415 1.00 90.56 192 LYS A C 1
ATOM 1514 O O . LYS A 1 192 ? -19.483 -13.380 5.274 1.00 90.56 192 LYS A O 1
ATOM 1519 N N . GLN A 1 193 ? -19.136 -11.906 6.919 1.00 84.38 193 GLN A N 1
ATOM 1520 C CA . GLN A 1 193 ? -18.109 -11.122 6.228 1.00 84.38 193 GLN A CA 1
ATOM 1521 C C . GLN A 1 193 ? -16.692 -11.689 6.426 1.00 84.38 193 GLN A C 1
ATOM 1523 O O . GLN A 1 193 ? -15.725 -11.045 6.037 1.00 84.38 193 GLN A O 1
ATOM 1528 N N . GLY A 1 194 ? -16.538 -12.835 7.100 1.00 82.75 194 GLY A N 1
ATOM 1529 C CA . GLY A 1 194 ? -15.242 -13.502 7.253 1.00 82.75 194 GLY A CA 1
ATOM 1530 C C . GLY A 1 194 ? -14.271 -12.805 8.210 1.00 82.75 194 GLY A C 1
ATOM 1531 O O . GLY A 1 194 ? -13.077 -13.060 8.170 1.00 82.75 194 GLY A O 1
ATOM 1532 N N . CYS A 1 195 ? -14.753 -11.932 9.099 1.00 83.62 195 CYS A N 1
ATOM 1533 C CA . CYS A 1 195 ? -13.899 -11.203 10.047 1.00 83.62 195 CYS A CA 1
ATOM 1534 C C . CYS A 1 195 ? -13.538 -12.005 11.319 1.00 83.62 195 CYS A C 1
ATOM 1536 O O . CYS A 1 195 ? -13.092 -11.423 12.308 1.00 83.62 195 CYS A O 1
ATOM 1538 N N . SER A 1 196 ? -13.863 -13.302 11.355 1.00 85.06 196 SER A N 1
ATOM 1539 C CA . SER A 1 196 ? -13.570 -14.244 12.453 1.00 85.06 196 SER A CA 1
ATOM 1540 C C . SER A 1 196 ? -14.178 -13.927 13.832 1.00 85.06 196 SER A C 1
ATOM 1542 O O . SER A 1 196 ? -13.821 -14.552 14.826 1.00 85.06 196 SER A O 1
ATOM 1544 N N . ARG A 1 197 ? -15.128 -12.987 13.926 1.00 89.00 197 ARG A N 1
ATOM 1545 C CA . ARG A 1 197 ? -15.850 -12.660 15.174 1.00 89.00 197 ARG A CA 1
ATOM 1546 C C . ARG A 1 197 ? -17.239 -13.293 15.187 1.00 89.00 197 ARG A C 1
ATOM 1548 O O . ARG A 1 197 ? -17.861 -13.405 14.131 1.00 89.00 197 ARG A O 1
ATOM 1555 N N . ARG A 1 198 ? -17.748 -13.638 16.375 1.00 93.38 198 ARG A N 1
ATOM 1556 C CA . ARG A 1 198 ? -19.118 -14.147 16.554 1.00 93.38 198 ARG A CA 1
ATOM 1557 C C . ARG A 1 198 ? -20.160 -13.144 16.065 1.00 93.38 198 ARG A C 1
ATOM 1559 O O . ARG A 1 198 ? -19.967 -11.933 16.181 1.00 93.38 198 ARG A O 1
ATOM 1566 N N . VAL A 1 199 ? -21.248 -13.653 15.498 1.00 94.38 199 VAL A N 1
ATOM 1567 C CA . VAL A 1 199 ? -22.412 -12.858 15.086 1.00 94.38 199 VAL A CA 1
ATOM 1568 C C . VAL A 1 199 ? -22.966 -12.082 16.282 1.00 94.38 199 VAL A C 1
ATOM 1570 O O . VAL A 1 199 ? -22.940 -12.567 17.410 1.00 94.38 199 VAL A O 1
ATOM 1573 N N . ALA A 1 200 ? -23.458 -10.864 16.040 1.00 93.31 200 ALA A N 1
ATOM 1574 C CA . ALA A 1 200 ? -24.075 -10.066 17.089 1.00 93.31 200 ALA A CA 1
ATOM 1575 C C . ALA A 1 200 ? -25.288 -10.816 17.679 1.00 93.31 200 ALA A C 1
ATOM 1577 O O . ALA A 1 200 ? -26.133 -11.290 16.915 1.00 93.31 200 ALA A O 1
ATOM 1578 N N . PRO A 1 201 ? -25.414 -10.913 19.009 1.00 92.12 201 PRO A N 1
ATOM 1579 C CA . PRO A 1 201 ? -26.542 -11.600 19.624 1.00 92.12 201 PRO A CA 1
ATOM 1580 C C . PRO A 1 201 ? -27.876 -10.875 19.360 1.00 92.12 201 PRO A C 1
ATOM 1582 O O . PRO A 1 201 ? -27.930 -9.656 19.172 1.00 92.12 201 PRO A O 1
ATOM 1585 N N . GLY A 1 202 ? -28.977 -11.632 19.348 1.00 88.56 202 GLY A N 1
ATOM 1586 C CA . GLY A 1 202 ? -30.337 -11.116 19.153 1.00 88.56 202 GLY A CA 1
ATOM 1587 C C . GLY A 1 202 ? -30.852 -11.176 17.708 1.00 88.56 202 GLY A C 1
ATOM 1588 O O . GLY A 1 202 ? -30.463 -12.023 16.907 1.00 88.56 202 GLY A O 1
ATOM 1589 N N . SER A 1 203 ? -31.817 -10.312 17.378 1.00 86.62 203 SER A N 1
ATOM 1590 C CA . SER A 1 203 ? -32.506 -10.323 16.080 1.00 86.62 203 SER A CA 1
ATOM 1591 C C . SER A 1 203 ? -32.798 -8.919 15.542 1.00 86.62 203 SER A C 1
ATOM 1593 O O . SER A 1 203 ? -33.001 -7.952 16.281 1.00 86.62 203 SER A O 1
ATOM 1595 N N . THR A 1 204 ? -32.852 -8.810 14.216 1.00 83.75 204 THR A N 1
ATOM 1596 C CA . THR A 1 204 ? -33.247 -7.612 13.466 1.00 83.75 204 THR A CA 1
ATOM 1597 C C . THR A 1 204 ? -34.693 -7.192 13.771 1.00 83.75 204 THR A C 1
ATOM 1599 O O . THR A 1 204 ? -35.475 -7.935 14.359 1.00 83.75 204 THR A O 1
ATOM 1602 N N . ARG A 1 205 ? -35.116 -6.002 13.307 1.00 80.81 205 ARG A N 1
ATOM 1603 C CA . ARG A 1 205 ? -36.517 -5.535 13.441 1.00 80.81 205 ARG A CA 1
ATOM 1604 C C . ARG A 1 205 ? -37.542 -6.510 12.839 1.00 80.81 205 ARG A C 1
ATOM 1606 O O . ARG A 1 205 ? -38.679 -6.514 13.286 1.00 80.81 205 ARG A O 1
ATOM 1613 N N . ARG A 1 206 ? -37.144 -7.322 11.856 1.00 84.81 206 ARG A N 1
ATOM 1614 C CA . ARG A 1 206 ? -37.996 -8.336 11.215 1.00 84.81 206 ARG A CA 1
ATOM 1615 C C . ARG A 1 206 ? -37.922 -9.710 11.902 1.00 84.81 206 ARG A C 1
ATOM 1617 O O . ARG A 1 206 ? -38.353 -10.688 11.311 1.00 84.81 206 ARG A O 1
ATOM 1624 N N . GLY A 1 207 ? -37.315 -9.803 13.088 1.00 83.75 207 GLY A N 1
ATOM 1625 C CA . GLY A 1 207 ? -37.187 -11.054 13.845 1.00 83.75 207 GLY A CA 1
ATOM 1626 C C . GLY A 1 207 ? -36.152 -12.039 13.296 1.00 83.75 207 GLY A C 1
ATOM 1627 O O . GLY A 1 207 ? -36.051 -13.148 13.796 1.00 83.75 207 GLY A O 1
ATOM 1628 N N . ARG A 1 208 ? -35.367 -11.659 12.279 1.00 87.44 208 ARG A N 1
ATOM 1629 C CA . ARG A 1 208 ? -34.291 -12.514 11.749 1.00 87.44 208 ARG A CA 1
ATOM 1630 C C . ARG A 1 208 ? -33.038 -12.394 12.617 1.00 87.44 208 ARG A C 1
ATOM 1632 O O . ARG A 1 208 ? -32.727 -11.248 12.964 1.00 87.44 208 ARG A O 1
ATOM 1639 N N . PRO A 1 209 ? -32.303 -13.482 12.908 1.00 90.88 209 PRO A N 1
ATOM 1640 C CA . PRO A 1 209 ? -31.013 -13.393 13.585 1.00 90.88 209 PRO A CA 1
ATOM 1641 C C . PRO A 1 209 ? -30.053 -12.504 12.788 1.00 90.88 209 PRO A C 1
ATOM 1643 O O . PRO A 1 209 ? -30.195 -12.338 11.569 1.00 90.88 209 PRO A O 1
ATOM 1646 N N . PHE A 1 210 ? -29.098 -11.878 13.473 1.00 92.75 210 PHE A N 1
ATOM 1647 C CA . PHE A 1 210 ? -28.036 -11.169 12.767 1.00 92.75 210 PHE A CA 1
ATOM 1648 C C . PHE A 1 210 ? -27.178 -12.163 11.974 1.00 92.75 210 PHE A C 1
ATOM 1650 O O . PHE A 1 210 ? -27.169 -13.354 12.253 1.00 92.75 210 PHE A O 1
ATOM 1657 N N . ALA A 1 211 ? -26.470 -11.671 10.961 1.00 94.56 211 ALA A N 1
ATOM 1658 C CA . ALA A 1 211 ? -25.505 -12.474 10.205 1.00 94.56 211 ALA A CA 1
ATOM 1659 C C . ALA A 1 211 ? -24.076 -11.918 10.318 1.00 94.56 211 ALA A C 1
ATOM 1661 O O . ALA A 1 211 ? -23.131 -12.506 9.807 1.00 94.56 211 ALA A O 1
ATOM 1662 N N . THR A 1 212 ? -23.900 -10.765 10.966 1.00 93.75 212 THR A N 1
ATOM 1663 C CA . THR A 1 212 ? -22.613 -10.084 11.136 1.00 93.75 212 THR A CA 1
ATOM 1664 C C . THR A 1 212 ? -22.363 -9.766 12.605 1.00 93.75 212 THR A C 1
ATOM 1666 O O . THR A 1 212 ? -23.301 -9.652 13.390 1.00 93.75 212 THR A O 1
ATOM 1669 N N . CYS A 1 213 ? -21.095 -9.613 12.986 1.00 93.06 213 CYS A N 1
ATOM 1670 C CA . CYS A 1 213 ? -20.680 -9.348 14.371 1.00 93.06 213 CYS A CA 1
ATOM 1671 C C . CYS A 1 213 ? -20.964 -7.919 14.860 1.00 93.06 213 CYS A C 1
ATOM 1673 O O . CYS A 1 213 ? 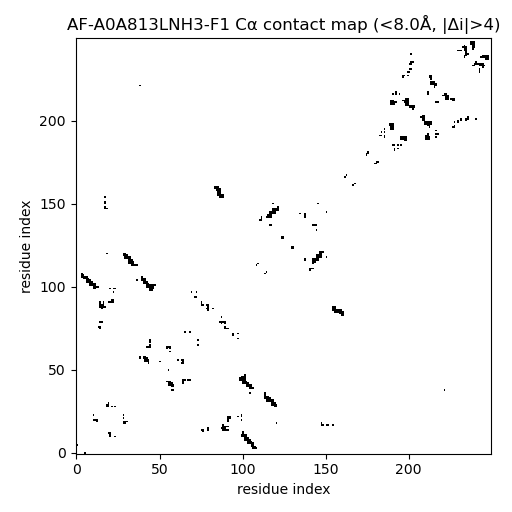-20.979 -7.669 16.062 1.00 93.06 213 CYS A O 1
ATOM 1675 N N . CYS A 1 214 ? -21.118 -6.958 13.947 1.00 90.81 214 CYS A N 1
ATOM 1676 C CA . CYS A 1 214 ? -21.287 -5.546 14.274 1.00 90.81 214 CYS A CA 1
ATOM 1677 C C . CYS A 1 214 ? -21.889 -4.759 13.101 1.00 90.81 214 CYS A C 1
ATOM 1679 O O . CYS A 1 214 ? -22.085 -5.309 12.006 1.00 90.81 214 CYS A O 1
ATOM 1681 N N . ARG A 1 215 ? -22.172 -3.466 13.323 1.00 89.12 215 ARG A N 1
ATOM 1682 C CA . ARG A 1 215 ? -22.729 -2.590 12.279 1.00 89.12 215 ARG A CA 1
ATOM 1683 C C . ARG A 1 215 ? -21.689 -2.255 11.213 1.00 89.12 215 ARG A C 1
ATOM 1685 O O . ARG A 1 215 ? -22.040 -2.242 10.039 1.00 89.12 215 ARG A O 1
ATOM 1692 N N . GLY A 1 216 ? -20.429 -2.053 11.599 1.00 86.69 216 GLY A N 1
ATOM 1693 C CA . GLY A 1 216 ? -19.342 -1.801 10.647 1.00 86.69 216 GLY A CA 1
ATOM 1694 C C . GLY A 1 216 ? -19.245 -2.902 9.583 1.00 86.69 216 GLY A C 1
ATOM 1695 O O . GLY A 1 216 ? -19.275 -2.612 8.389 1.00 86.69 216 GLY A O 1
ATOM 1696 N N . CYS A 1 217 ? -19.275 -4.174 10.003 1.00 85.94 217 CYS A N 1
ATOM 1697 C CA . CYS A 1 217 ? -19.207 -5.306 9.079 1.00 85.94 217 CYS A CA 1
ATOM 1698 C C . CYS A 1 217 ? -20.426 -5.379 8.158 1.00 85.94 217 CYS A C 1
ATOM 1700 O O . CYS A 1 217 ? -20.286 -5.721 6.989 1.00 85.94 217 CYS A O 1
ATOM 1702 N N . VAL A 1 218 ? -21.628 -5.050 8.647 1.00 88.06 218 VAL A N 1
ATOM 1703 C CA . VAL A 1 218 ? -22.821 -5.058 7.782 1.00 88.06 218 VAL A CA 1
ATOM 1704 C C . VAL A 1 218 ? -22.742 -3.991 6.688 1.00 88.06 218 VAL A C 1
ATOM 1706 O O . VAL A 1 218 ? -23.313 -4.188 5.621 1.00 88.06 218 VAL A O 1
ATOM 1709 N N . MET A 1 219 ? -22.035 -2.887 6.949 1.00 82.88 219 MET A N 1
ATOM 1710 C CA . MET A 1 219 ? -21.864 -1.771 6.015 1.00 82.88 219 MET A CA 1
ATOM 1711 C C . MET A 1 219 ? -20.591 -1.874 5.159 1.00 82.88 219 MET A C 1
ATOM 1713 O O . MET A 1 219 ? -20.414 -1.062 4.261 1.00 82.88 219 MET A O 1
ATOM 1717 N N . GLY A 1 220 ? -19.706 -2.840 5.428 1.00 78.62 220 GLY A N 1
ATOM 1718 C CA . GLY A 1 220 ? -18.419 -2.968 4.733 1.00 78.62 220 GLY A CA 1
ATOM 1719 C C . GLY A 1 220 ? -17.350 -1.958 5.174 1.00 78.62 220 GLY A C 1
ATOM 1720 O O . GLY A 1 220 ? -16.336 -1.820 4.500 1.00 78.62 220 GLY A O 1
ATOM 1721 N N . PHE A 1 221 ? -17.541 -1.273 6.307 1.00 77.06 221 PHE A N 1
ATOM 1722 C CA . PHE A 1 221 ? -16.632 -0.234 6.823 1.00 77.06 221 PHE A CA 1
ATOM 1723 C C . PHE A 1 221 ? -15.731 -0.721 7.973 1.00 77.06 221 PHE A C 1
ATOM 1725 O O . PHE A 1 221 ? -15.341 0.066 8.827 1.00 77.06 221 PHE A O 1
ATOM 1732 N N . GLY A 1 222 ? -15.444 -2.022 8.065 1.00 81.75 222 GLY A N 1
ATOM 1733 C CA . GLY A 1 222 ? -14.632 -2.570 9.161 1.00 81.75 222 GLY A CA 1
ATOM 1734 C C . GLY A 1 222 ? -15.419 -2.794 10.459 1.00 81.75 222 GLY A C 1
ATOM 1735 O O . GLY A 1 222 ? -16.569 -3.227 10.421 1.00 81.75 222 GLY A O 1
ATOM 1736 N N . HIS A 1 223 ? -14.803 -2.576 11.623 1.00 83.88 223 HIS A N 1
ATOM 1737 C CA . HIS A 1 223 ? -15.397 -2.887 12.931 1.00 83.88 223 HIS A CA 1
ATOM 1738 C C . HIS A 1 223 ? -15.828 -1.631 13.685 1.00 83.88 223 HIS A C 1
ATOM 1740 O O . HIS A 1 223 ? -15.089 -0.655 13.737 1.00 83.88 223 HIS A O 1
ATOM 1746 N N . ASP A 1 224 ? -16.993 -1.674 14.341 1.00 85.00 224 ASP A N 1
ATOM 1747 C CA . ASP A 1 224 ? -17.309 -0.658 15.350 1.00 85.00 224 ASP A CA 1
ATOM 1748 C C . ASP A 1 224 ? -16.570 -0.934 16.673 1.00 85.00 224 ASP A C 1
ATOM 1750 O O . ASP A 1 224 ? -16.131 -2.056 16.937 1.00 85.00 224 ASP A O 1
ATOM 1754 N N . LEU A 1 225 ? -16.449 0.095 17.519 1.00 83.06 225 LEU A N 1
ATOM 1755 C CA . LEU A 1 225 ? -15.718 0.034 18.794 1.00 83.06 225 LEU A CA 1
ATOM 1756 C C . LEU A 1 225 ? -16.234 -1.044 19.762 1.00 83.06 225 LEU A C 1
ATOM 1758 O O . LEU A 1 225 ? -15.529 -1.405 20.695 1.00 83.06 225 LEU A O 1
ATOM 1762 N N . ARG A 1 226 ? -17.457 -1.554 19.561 1.00 83.44 226 ARG A N 1
ATOM 1763 C CA . ARG A 1 226 ? -18.098 -2.554 20.433 1.00 83.44 226 ARG A CA 1
ATOM 1764 C C . ARG A 1 226 ? -18.130 -3.940 19.802 1.00 83.44 226 ARG A C 1
ATOM 1766 O O . ARG A 1 226 ? -18.729 -4.866 20.352 1.00 83.44 226 ARG A O 1
ATOM 1773 N N . CYS A 1 227 ? -17.528 -4.100 18.631 1.00 87.69 227 CYS A N 1
ATOM 1774 C CA . CYS A 1 227 ? -17.563 -5.343 17.896 1.00 87.69 227 CYS A CA 1
ATOM 1775 C C . CYS A 1 227 ? -16.940 -6.478 18.724 1.00 87.69 227 CYS A C 1
ATOM 1777 O O . CYS A 1 227 ? -15.809 -6.368 19.189 1.00 87.69 227 CYS A O 1
ATOM 1779 N N . GLY A 1 228 ? -17.661 -7.587 18.897 1.00 84.56 228 GLY A N 1
ATOM 1780 C CA . GLY A 1 228 ? -17.209 -8.713 19.724 1.00 84.56 228 GLY A CA 1
ATOM 1781 C C . GLY A 1 228 ? -17.251 -8.466 21.240 1.00 84.56 228 GLY A C 1
ATOM 1782 O O . GLY A 1 228 ? -16.857 -9.347 21.990 1.00 84.56 228 GLY A O 1
ATOM 1783 N N . GLN A 1 229 ? -17.740 -7.307 21.693 1.00 87.56 229 GLN A N 1
ATOM 1784 C CA . GLN A 1 229 ? -17.876 -6.948 23.113 1.00 87.56 229 GLN A CA 1
ATOM 1785 C C . GLN A 1 229 ? -19.344 -6.845 23.560 1.00 87.56 229 GLN A C 1
ATOM 1787 O O . GLN A 1 229 ? -19.644 -6.283 24.613 1.00 87.56 229 GLN A O 1
ATOM 1792 N N . ILE A 1 230 ? -20.287 -7.328 22.746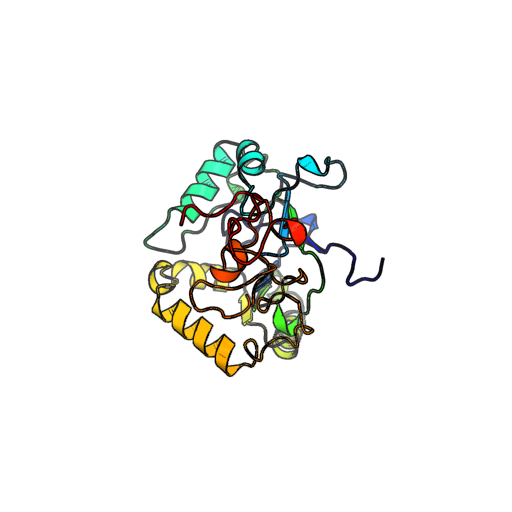 1.00 84.94 230 ILE A N 1
ATOM 1793 C CA . ILE A 1 230 ? -21.711 -7.274 23.083 1.00 84.94 230 ILE A CA 1
ATOM 1794 C C . ILE A 1 230 ? -22.019 -8.397 24.070 1.00 84.94 230 ILE A C 1
ATOM 1796 O O . ILE A 1 230 ? -21.928 -9.573 23.736 1.00 84.94 230 ILE A O 1
ATOM 1800 N N . ASP A 1 231 ? -22.409 -8.003 25.274 1.00 86.56 231 ASP A N 1
ATOM 1801 C CA . ASP A 1 231 ? -22.903 -8.894 26.315 1.00 86.56 231 ASP A CA 1
ATOM 1802 C C . ASP A 1 231 ? -24.276 -9.458 25.913 1.00 86.56 231 ASP A C 1
ATOM 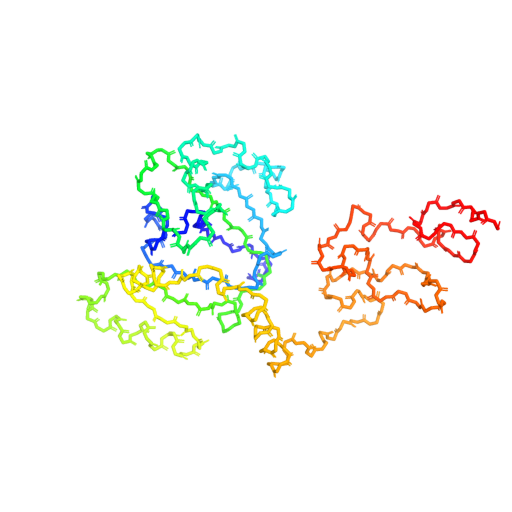1804 O O . ASP A 1 231 ? -25.246 -8.706 25.760 1.00 86.56 231 ASP A O 1
ATOM 1808 N N . GLU A 1 232 ? -24.354 -10.779 25.726 1.00 87.50 232 GLU A N 1
ATOM 1809 C CA . GLU A 1 232 ? -25.577 -11.479 25.313 1.00 87.50 232 GLU A CA 1
ATOM 1810 C C . GLU A 1 232 ? -26.723 -11.267 26.310 1.00 87.50 232 GLU A C 1
ATOM 1812 O O . GLU A 1 232 ? -27.878 -11.178 25.903 1.00 87.50 232 GLU A O 1
ATOM 1817 N N . SER A 1 233 ? -26.417 -11.077 27.600 1.00 88.44 233 SER A N 1
ATOM 1818 C CA . SER A 1 233 ? -27.431 -10.823 28.635 1.00 88.44 233 SER A CA 1
ATOM 1819 C C . SER A 1 233 ? -28.100 -9.449 28.507 1.00 88.44 233 SER A C 1
ATOM 1821 O O . SER A 1 233 ? -29.181 -9.219 29.052 1.00 88.44 233 SER A O 1
ATOM 1823 N N . LYS A 1 234 ? -27.476 -8.522 27.769 1.00 85.81 234 LYS A N 1
ATOM 1824 C CA . LYS A 1 234 ? -27.942 -7.137 27.591 1.00 85.81 234 LYS A CA 1
ATOM 1825 C C . LYS A 1 234 ? -28.683 -6.909 26.280 1.00 85.81 234 LYS A C 1
ATOM 1827 O O . LYS A 1 234 ? -29.053 -5.766 25.982 1.00 85.81 234 LYS A O 1
ATOM 1832 N N . VAL A 1 235 ? -28.907 -7.967 25.504 1.00 83.81 235 VAL A N 1
ATOM 1833 C CA . VAL A 1 235 ? -29.699 -7.942 24.276 1.00 83.81 235 VAL A CA 1
ATOM 1834 C C . VAL A 1 235 ? -30.790 -9.009 24.329 1.00 83.81 235 VAL A C 1
ATOM 1836 O O . VAL A 1 235 ? -30.576 -10.129 24.767 1.00 83.81 235 VAL A O 1
ATOM 1839 N N . GLY A 1 236 ? -31.995 -8.670 23.883 1.00 82.75 236 GLY A N 1
ATOM 1840 C CA . GLY A 1 236 ? -33.117 -9.605 23.916 1.00 82.75 236 GLY A CA 1
ATOM 1841 C C . GLY A 1 236 ? -34.457 -8.926 23.652 1.00 82.75 236 GLY A C 1
ATOM 1842 O O . GLY A 1 236 ? -34.510 -7.698 23.496 1.00 82.75 236 GLY A O 1
ATOM 1843 N N . PRO A 1 237 ? -35.554 -9.699 23.577 1.00 82.38 237 PRO A N 1
ATOM 1844 C CA . PRO A 1 237 ? -36.901 -9.150 23.481 1.00 82.38 237 PRO A CA 1
ATOM 1845 C C . PRO A 1 237 ? -37.158 -8.150 24.615 1.00 82.38 237 PRO A C 1
ATOM 1847 O O . PRO A 1 237 ? -36.950 -8.451 25.784 1.00 82.38 237 PRO A O 1
ATOM 1850 N N . GLY A 1 238 ? -37.575 -6.934 24.262 1.00 83.12 238 GLY A N 1
ATOM 1851 C CA . GLY A 1 238 ? -37.808 -5.862 25.233 1.00 83.12 238 GLY A CA 1
ATOM 1852 C C . GLY A 1 238 ? -36.563 -5.083 25.673 1.00 83.12 238 GLY A C 1
ATOM 1853 O O . GLY A 1 238 ? -36.728 -4.077 26.352 1.00 83.12 238 GLY A O 1
ATOM 1854 N N . LEU A 1 239 ? -35.351 -5.455 25.243 1.00 83.50 239 LEU A N 1
ATOM 1855 C CA . LEU A 1 239 ? -34.107 -4.749 25.569 1.00 83.50 239 LEU A CA 1
ATOM 1856 C C . LEU A 1 239 ? -33.522 -3.979 24.374 1.00 83.50 239 LEU A C 1
ATOM 1858 O O . LEU A 1 239 ? -33.789 -4.244 23.198 1.00 83.50 239 LEU A O 1
ATOM 1862 N N . CYS A 1 240 ? -32.697 -2.996 24.706 1.00 78.50 240 CYS A N 1
ATOM 1863 C CA . CYS A 1 240 ? -31.944 -2.138 23.808 1.00 78.50 240 CYS A CA 1
ATOM 1864 C C . CYS A 1 240 ? -31.104 -2.950 22.815 1.00 78.50 240 CYS A C 1
ATOM 1866 O O . CYS A 1 240 ? -30.140 -3.614 23.188 1.00 78.50 240 CYS A O 1
ATOM 1868 N N . LYS A 1 241 ? -31.402 -2.814 21.518 1.00 73.12 241 LYS A N 1
ATOM 1869 C CA . LYS A 1 241 ? -30.703 -3.529 20.426 1.00 73.12 241 LYS A CA 1
ATOM 1870 C C . LYS A 1 241 ? -29.216 -3.194 20.309 1.00 73.12 241 LYS A C 1
ATOM 1872 O O . LYS A 1 241 ? -28.465 -3.925 19.682 1.00 73.12 241 LYS A O 1
ATOM 1877 N N . ASN A 1 242 ? -28.799 -2.085 20.912 1.00 73.81 242 ASN A N 1
ATOM 1878 C CA . ASN A 1 242 ? -27.404 -1.671 20.973 1.00 73.81 242 ASN A CA 1
ATOM 1879 C C . ASN A 1 242 ? -26.641 -2.326 22.141 1.00 73.81 242 ASN A C 1
ATOM 1881 O O . ASN A 1 242 ? -25.528 -1.889 22.417 1.00 73.81 242 ASN A O 1
ATOM 1885 N N . GLY A 1 243 ? -27.225 -3.294 22.858 1.00 73.25 243 GLY A N 1
ATOM 1886 C CA . GLY A 1 243 ? -26.582 -3.968 23.992 1.00 73.25 243 GLY A CA 1
ATOM 1887 C C . GLY A 1 243 ? -26.404 -3.082 25.220 1.00 73.25 243 GLY A C 1
ATOM 1888 O O . GLY A 1 243 ? -25.540 -3.334 26.050 1.00 73.25 243 GLY A O 1
ATOM 1889 N N . CYS A 1 244 ? -27.204 -2.019 25.339 1.00 76.44 244 CYS A N 1
ATOM 1890 C CA . CYS A 1 244 ? -27.116 -1.110 26.478 1.00 76.44 244 CYS A CA 1
ATOM 1891 C C . CYS A 1 244 ? -27.854 -1.617 27.730 1.00 76.44 244 CYS A C 1
ATOM 1893 O O . CYS A 1 244 ? -27.829 -0.943 28.754 1.00 76.44 244 CYS A O 1
ATOM 1895 N N . GLY A 1 245 ? -28.542 -2.765 27.652 1.00 78.81 245 GLY A N 1
ATOM 1896 C CA . GLY A 1 245 ? -29.270 -3.379 28.770 1.00 78.81 245 GLY A CA 1
ATOM 1897 C C . GLY A 1 245 ? -30.539 -2.641 29.218 1.00 78.81 245 GLY A C 1
ATOM 1898 O O . GLY A 1 245 ? -31.255 -3.133 30.081 1.00 78.81 245 GLY A O 1
ATOM 1899 N N . LYS A 1 246 ? -30.856 -1.474 28.642 1.00 83.81 246 LYS A N 1
ATOM 1900 C CA . LYS A 1 246 ? -32.087 -0.730 28.956 1.00 83.81 246 LYS A CA 1
ATOM 1901 C C . LYS A 1 246 ? -33.301 -1.366 28.284 1.00 83.81 246 LYS A C 1
ATOM 1903 O O . LYS A 1 246 ? -33.190 -1.836 27.153 1.00 83.81 246 LYS A O 1
ATOM 1908 N N . ALA A 1 247 ? -34.460 -1.313 28.936 1.00 81.75 247 ALA A N 1
ATOM 1909 C CA . ALA A 1 247 ? -35.720 -1.677 28.300 1.00 81.75 247 ALA A CA 1
ATOM 1910 C C . ALA A 1 247 ? -36.017 -0.730 27.123 1.00 81.75 247 ALA A C 1
ATOM 1912 O O . ALA A 1 247 ? -35.814 0.482 27.232 1.00 81.75 247 ALA A O 1
ATOM 1913 N N . ASN A 1 248 ? -36.485 -1.266 25.995 1.00 79.12 248 ASN A N 1
ATOM 1914 C CA . ASN A 1 248 ? -37.032 -0.426 24.931 1.00 79.12 248 ASN A CA 1
ATOM 1915 C C . ASN A 1 248 ? -38.319 0.213 25.458 1.00 79.12 248 ASN A C 1
ATOM 1917 O O . ASN A 1 248 ? -39.195 -0.500 25.951 1.00 79.12 248 ASN A O 1
ATOM 1921 N N . ALA A 1 249 ? -38.434 1.537 25.346 1.00 71.38 249 ALA A N 1
ATOM 1922 C CA . ALA A 1 249 ? -39.713 2.206 25.542 1.00 71.38 249 ALA A CA 1
ATOM 1923 C C . ALA A 1 249 ? -40.721 1.572 24.571 1.00 71.38 249 ALA A C 1
ATOM 1925 O O . ALA A 1 249 ? -40.432 1.472 23.374 1.00 71.38 249 ALA A O 1
ATOM 1926 N N . LYS A 1 250 ? -41.810 1.033 25.127 1.00 61.47 250 LYS A N 1
ATOM 1927 C CA . LYS A 1 250 ? -42.896 0.420 24.357 1.00 61.47 250 LYS A CA 1
ATOM 1928 C C . LYS A 1 250 ? -43.570 1.454 23.468 1.00 61.47 250 LYS A C 1
ATOM 1930 O O . LYS A 1 250 ? -43.734 2.597 23.946 1.00 61.47 250 LYS A O 1
#